Protein AF-A0A455C0K4-F1 (afdb_monomer)

Nearest PDB structures (foldseek):
  3cb2-assembly1_A  TM=9.788E-01  e=2.218E-22  unclassified
  9g3z-assembly1_e  TM=9.560E-01  e=3.228E-22  Sus scrofa
  9g3z-assembly1_l  TM=9.585E-01  e=1.623E-22  Sus scrofa
  9g3z-assembly1_m  TM=9.727E-01  e=1.447E-21  Sus scrofa
  9g3y-assembly1_f  TM=9.481E-01  e=4.697E-22  Sus scrofa

Sequence (209 aa):
MVSAPRASWRSSPPKALTARTSFSTRAVLLDLEPRVIHSILNSPYAKLYNPENIYLSEHGGGAGNNWASGFSQGEKIHEDIFDIIDREADGSDSLEGFVLCHSIAGGTGSGLGSYLLERLNDRYPKKLVQTYSVFPNQDEMSDVVVQPYNSLLTLKRLTQNADCVVSMRGQSGGFGRPPQTRETPTPCSSQDLAQRTEDQQSHTWWTKL

Structure (mmCIF, N/CA/C/O backbone):
data_AF-A0A455C0K4-F1
#
_entry.id   AF-A0A455C0K4-F1
#
loop_
_atom_site.group_PDB
_atom_site.id
_atom_site.type_symbol
_atom_site.label_atom_id
_atom_site.label_alt_id
_atom_site.label_comp_id
_atom_site.label_asym_id
_atom_site.label_entity_id
_atom_site.label_seq_id
_atom_site.pdbx_PDB_ins_code
_atom_site.Cartn_x
_atom_site.Cartn_y
_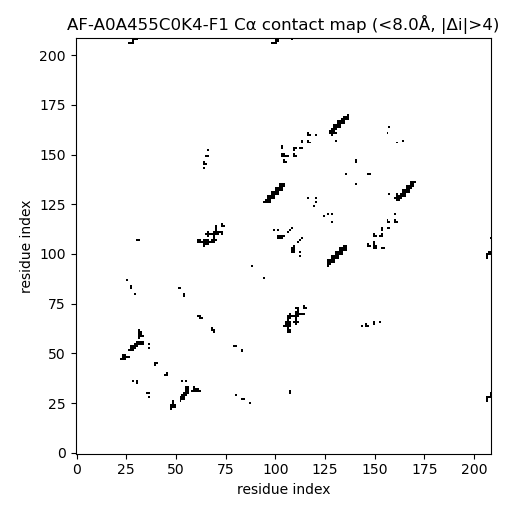atom_site.Cartn_z
_atom_site.occupancy
_atom_site.B_iso_or_equiv
_atom_site.auth_seq_id
_atom_site.auth_comp_id
_atom_site.auth_asym_id
_atom_site.auth_atom_id
_atom_site.pdbx_PDB_model_num
ATOM 1 N N . MET A 1 1 ? -47.566 -53.579 44.695 1.00 39.94 1 MET A N 1
ATOM 2 C CA . MET A 1 1 ? -47.220 -53.390 43.270 1.00 39.94 1 MET A CA 1
ATOM 3 C C . MET A 1 1 ? -48.079 -52.265 42.723 1.00 39.94 1 MET A C 1
ATOM 5 O O . MET A 1 1 ? -49.257 -52.488 42.499 1.00 39.94 1 MET A O 1
ATOM 9 N N . VAL A 1 2 ? -47.529 -51.060 42.577 1.00 35.25 2 VAL A N 1
ATOM 10 C CA . VAL A 1 2 ? -48.209 -49.945 41.898 1.00 35.25 2 VAL A CA 1
ATOM 11 C C . VAL A 1 2 ? -47.212 -49.381 40.891 1.00 35.25 2 VAL A C 1
ATOM 13 O O . VAL A 1 2 ? -46.127 -48.945 41.267 1.00 35.25 2 VAL A O 1
ATOM 16 N N . SER A 1 3 ? -47.539 -49.507 39.607 1.00 36.16 3 SER A N 1
ATOM 17 C CA . SER A 1 3 ? -46.733 -49.071 38.466 1.00 36.16 3 SER A CA 1
ATOM 18 C C . SER A 1 3 ? -46.825 -47.555 38.274 1.00 36.16 3 SER A C 1
ATOM 20 O O . SER A 1 3 ? -47.928 -47.015 38.208 1.00 36.16 3 SER A O 1
ATOM 22 N N . ALA A 1 4 ? -45.683 -46.878 38.137 1.00 41.50 4 ALA A N 1
ATOM 23 C CA . ALA A 1 4 ? -45.610 -45.451 37.821 1.00 41.50 4 ALA A CA 1
ATOM 24 C C . ALA A 1 4 ? -45.893 -45.170 36.323 1.00 41.50 4 ALA A C 1
ATOM 26 O O . ALA A 1 4 ? -45.541 -45.994 35.473 1.00 41.50 4 ALA A O 1
ATOM 27 N N . PRO A 1 5 ? -46.493 -44.014 35.970 1.00 43.69 5 PRO A N 1
ATOM 28 C CA . PRO A 1 5 ? -46.812 -43.655 34.589 1.00 43.69 5 PRO A CA 1
ATOM 29 C C . PRO A 1 5 ? -45.583 -43.114 33.836 1.00 43.69 5 PRO A C 1
ATOM 31 O O . PRO A 1 5 ? -44.805 -42.313 34.352 1.00 43.69 5 PRO A O 1
ATOM 34 N N . ARG A 1 6 ? -45.411 -43.548 32.583 1.00 38.06 6 ARG A N 1
ATOM 35 C CA . ARG A 1 6 ? -44.282 -43.192 31.710 1.00 38.06 6 ARG A CA 1
ATOM 36 C C . ARG A 1 6 ? -44.567 -41.856 31.006 1.00 38.06 6 ARG A C 1
ATOM 38 O O . ARG A 1 6 ? -45.331 -41.818 30.047 1.00 38.06 6 ARG A O 1
ATOM 45 N N . ALA A 1 7 ? -43.967 -40.763 31.477 1.00 38.78 7 ALA A N 1
ATOM 46 C CA . ALA A 1 7 ? -44.043 -39.455 30.822 1.00 38.78 7 ALA A CA 1
ATOM 47 C C . ALA A 1 7 ? -43.289 -39.478 29.477 1.00 38.78 7 ALA A C 1
ATOM 49 O O . ALA A 1 7 ? -42.084 -39.733 29.428 1.00 38.78 7 ALA A O 1
ATOM 50 N N . SER A 1 8 ? -44.002 -39.235 28.374 1.00 40.56 8 SER A N 1
ATOM 51 C CA . SER A 1 8 ? -43.427 -39.149 27.031 1.00 40.56 8 SER A CA 1
ATOM 52 C C . SER A 1 8 ? -42.809 -37.768 26.803 1.00 40.56 8 SER A C 1
ATOM 54 O O . SER A 1 8 ? -43.510 -36.801 26.500 1.00 40.56 8 SER A O 1
ATOM 56 N N . TRP A 1 9 ? -41.489 -37.676 26.920 1.00 33.59 9 TRP A N 1
ATOM 57 C CA . TRP A 1 9 ? -40.724 -36.499 26.525 1.00 33.59 9 TRP A CA 1
ATOM 58 C C . TRP A 1 9 ? -40.699 -36.398 24.993 1.00 33.59 9 TRP A C 1
ATOM 60 O O . TRP A 1 9 ? -39.868 -37.020 24.336 1.00 33.59 9 TRP A O 1
ATOM 70 N N . ARG A 1 10 ? -41.616 -35.629 24.390 1.00 37.94 10 ARG A N 1
ATOM 71 C CA . ARG A 1 10 ? -41.397 -35.123 23.026 1.00 37.94 10 ARG A CA 1
ATOM 72 C C . ARG A 1 10 ? -40.381 -33.991 23.128 1.00 37.94 10 ARG A C 1
ATOM 74 O O . ARG A 1 10 ? -40.737 -32.858 23.441 1.00 37.94 10 ARG A O 1
ATOM 81 N N . SER A 1 11 ? -39.114 -34.307 22.885 1.00 42.16 11 SER A N 1
ATOM 82 C CA . SER A 1 11 ? -38.081 -33.306 22.638 1.00 42.16 11 SER A CA 1
ATOM 83 C C . SER A 1 11 ? -38.457 -32.537 21.371 1.00 42.16 11 SER A C 1
ATOM 85 O O . SER A 1 11 ? -38.335 -33.054 20.260 1.00 42.16 11 SER A O 1
ATOM 87 N N . SER A 1 12 ? -38.956 -31.313 21.535 1.00 43.62 12 SER A N 1
ATOM 88 C CA . SER A 1 12 ? -38.990 -30.361 20.425 1.00 43.62 12 SER A CA 1
ATOM 89 C C . SER A 1 12 ? -37.541 -30.133 19.984 1.00 43.62 12 SER A C 1
ATOM 91 O O . SER A 1 12 ? -36.693 -29.938 20.860 1.00 43.62 12 SER A O 1
ATOM 93 N N . PRO A 1 13 ? -37.214 -30.200 18.682 1.00 45.97 13 PRO A N 1
ATOM 94 C CA . PRO A 1 13 ? -35.849 -29.955 18.250 1.00 45.97 13 PRO A CA 1
ATOM 95 C C . PRO A 1 13 ? -35.452 -28.529 18.661 1.00 45.97 13 PRO A C 1
ATOM 97 O O . PRO A 1 13 ? -36.282 -27.616 18.560 1.00 45.97 13 PRO A O 1
ATOM 100 N N . PRO A 1 14 ? -34.220 -28.314 19.155 1.00 44.31 14 PRO A N 1
ATOM 101 C CA . PRO A 1 14 ? -33.748 -26.973 19.456 1.00 44.31 14 PRO A CA 1
ATOM 102 C C . PRO A 1 14 ? -33.852 -26.139 18.179 1.00 44.31 14 PRO A C 1
ATOM 104 O O . PRO A 1 14 ? -33.427 -26.580 17.110 1.00 44.31 14 PRO A O 1
ATOM 107 N N . LYS A 1 15 ? -34.455 -24.947 18.276 1.00 44.16 15 LYS A N 1
ATOM 108 C CA . LYS A 1 15 ? -34.437 -23.963 17.191 1.00 44.16 15 LYS A CA 1
ATOM 109 C C . LYS A 1 15 ? -32.973 -23.756 16.820 1.00 44.16 15 LYS A C 1
ATOM 111 O O . LYS A 1 15 ? -32.223 -23.196 17.615 1.00 44.16 15 LYS A O 1
ATOM 116 N N . ALA A 1 16 ? -32.572 -24.267 15.658 1.00 42.75 16 ALA A N 1
ATOM 117 C CA . ALA A 1 16 ? -31.238 -24.075 15.127 1.00 42.75 16 ALA A CA 1
ATOM 118 C C . ALA A 1 16 ? -30.968 -22.572 15.120 1.00 42.75 16 ALA A C 1
ATOM 120 O O . ALA A 1 16 ? -31.657 -21.816 14.426 1.00 42.75 16 ALA A O 1
ATOM 121 N N . LEU A 1 17 ? -30.007 -22.147 15.938 1.00 44.09 17 LEU A N 1
ATOM 122 C CA . LEU A 1 17 ? -29.475 -20.797 15.956 1.00 44.09 17 LEU A CA 1
ATOM 123 C C . LEU A 1 17 ? -28.758 -20.590 14.618 1.00 44.09 17 LEU A C 1
ATOM 125 O O . LEU A 1 17 ? -27.544 -20.670 14.514 1.00 44.09 17 LEU A O 1
ATOM 129 N N . THR A 1 18 ? -29.531 -20.385 13.556 1.00 43.19 18 THR A N 1
ATOM 130 C CA . THR A 1 18 ? -29.017 -20.109 12.215 1.00 43.19 18 THR A CA 1
ATOM 131 C C . THR A 1 18 ? -28.796 -18.607 12.093 1.00 43.19 18 THR A C 1
ATOM 133 O O . THR A 1 18 ? -29.185 -17.981 11.112 1.00 43.19 18 THR A O 1
ATOM 136 N N . ALA A 1 19 ? -28.175 -18.005 13.109 1.00 44.88 19 ALA A N 1
ATOM 137 C CA . ALA A 1 19 ? -27.404 -16.805 12.871 1.00 44.88 19 ALA A CA 1
ATOM 138 C C . ALA A 1 19 ? -26.196 -17.296 12.075 1.00 44.88 19 ALA A C 1
ATOM 140 O O . ALA A 1 19 ? -25.222 -17.783 12.639 1.00 44.88 19 ALA A O 1
ATOM 141 N N . ARG A 1 20 ? -26.298 -17.274 10.741 1.00 45.94 20 ARG A N 1
ATOM 142 C CA . ARG A 1 20 ? -25.108 -17.323 9.896 1.00 45.94 20 ARG A CA 1
ATOM 143 C C . ARG A 1 20 ? -24.318 -16.074 10.261 1.00 45.94 20 ARG A C 1
ATOM 145 O O . ARG A 1 20 ? -24.574 -15.009 9.712 1.00 45.94 20 ARG A O 1
ATOM 152 N N . THR A 1 21 ? -23.438 -16.182 11.250 1.00 50.09 21 THR A N 1
ATOM 153 C CA . THR A 1 21 ? -22.441 -15.163 11.550 1.00 50.09 21 THR A CA 1
ATOM 154 C C . THR A 1 21 ? -21.517 -15.146 10.344 1.00 50.09 21 THR A C 1
ATOM 156 O O . THR A 1 21 ? -20.594 -15.950 10.234 1.00 50.09 21 THR A O 1
ATOM 159 N N . SER A 1 22 ? -21.868 -14.327 9.356 1.00 61.59 22 SER A N 1
ATOM 160 C CA . SER A 1 22 ? -21.016 -14.083 8.206 1.00 61.59 22 SER A CA 1
ATOM 161 C C . SER A 1 22 ? -19.832 -13.283 8.722 1.00 61.59 22 SER A C 1
ATOM 163 O O . SER A 1 22 ? -19.965 -12.098 9.014 1.00 61.59 22 SER A O 1
ATOM 165 N N . PHE A 1 23 ? -18.704 -13.955 8.922 1.00 67.44 23 PHE A N 1
ATOM 166 C CA . PHE A 1 23 ? -17.456 -13.293 9.261 1.00 67.44 23 PHE A CA 1
ATOM 167 C C . PHE A 1 23 ? -16.867 -12.730 7.972 1.00 67.44 23 PHE A C 1
ATOM 169 O O . PHE A 1 23 ? -16.387 -13.485 7.128 1.00 67.44 23 PHE A O 1
ATOM 176 N N . SER A 1 24 ? -16.950 -11.413 7.814 1.00 69.81 24 SER A N 1
ATOM 177 C CA . SER A 1 24 ? -16.249 -10.702 6.749 1.00 69.81 24 SER A CA 1
ATOM 178 C C . SER A 1 24 ? -14.829 -10.398 7.205 1.00 69.81 24 SER A C 1
ATOM 180 O O . SER A 1 24 ? -14.604 -9.983 8.345 1.00 69.81 24 SER A O 1
ATOM 182 N N . THR A 1 25 ? -13.858 -10.603 6.324 1.00 77.44 25 THR A N 1
ATOM 183 C CA . THR A 1 25 ? -12.469 -10.241 6.611 1.00 77.44 25 THR A CA 1
ATOM 184 C C . THR A 1 25 ? -12.296 -8.727 6.518 1.00 77.44 25 THR A C 1
ATOM 186 O O . THR A 1 25 ? -12.650 -8.141 5.494 1.00 77.44 25 THR A O 1
ATOM 189 N N . ARG A 1 26 ? -11.694 -8.104 7.539 1.00 82.81 26 ARG A N 1
ATOM 190 C CA . ARG A 1 26 ? -11.252 -6.698 7.504 1.00 82.81 26 ARG A CA 1
ATOM 191 C C . ARG A 1 26 ? -9.972 -6.584 6.676 1.00 82.81 26 ARG A C 1
ATOM 193 O O . ARG A 1 26 ? -8.872 -6.479 7.207 1.00 82.81 26 ARG A O 1
ATOM 200 N N . ALA A 1 27 ? -10.130 -6.733 5.370 1.00 86.88 27 ALA A N 1
ATOM 201 C CA . ALA A 1 27 ? -9.055 -6.744 4.394 1.00 86.88 27 ALA A CA 1
ATOM 202 C C . ALA A 1 27 ? -9.406 -5.768 3.275 1.00 86.88 27 ALA A C 1
ATOM 204 O O . ALA A 1 27 ? -10.495 -5.858 2.706 1.00 86.88 27 ALA A O 1
ATOM 205 N N . VAL A 1 28 ? -8.475 -4.867 2.969 1.00 90.75 28 VAL A N 1
ATOM 206 C CA . VAL A 1 28 ? -8.561 -3.970 1.816 1.00 90.75 28 VAL A CA 1
ATOM 207 C C . VAL A 1 28 ? -7.646 -4.524 0.730 1.00 90.75 28 VAL A C 1
ATOM 209 O O . VAL A 1 28 ? -6.450 -4.715 0.954 1.00 90.75 28 VAL A O 1
ATOM 212 N N . LEU A 1 29 ? -8.228 -4.838 -0.423 1.00 90.88 29 LEU A N 1
ATOM 213 C CA . LEU A 1 29 ? -7.535 -5.388 -1.584 1.00 90.88 29 LEU A CA 1
ATOM 214 C C . LEU A 1 29 ? -7.322 -4.253 -2.582 1.00 90.88 29 LEU A C 1
ATOM 216 O O . LEU A 1 29 ? -8.291 -3.705 -3.104 1.00 90.88 29 LEU A O 1
ATOM 220 N N . LEU A 1 30 ? -6.063 -3.894 -2.821 1.00 90.06 30 LEU A N 1
ATOM 221 C CA . LEU A 1 30 ? -5.687 -2.779 -3.686 1.00 90.06 30 LEU A CA 1
ATOM 222 C C . LEU A 1 30 ? -4.786 -3.293 -4.802 1.00 90.06 30 LEU A C 1
ATOM 224 O O . LEU A 1 30 ? -3.646 -3.675 -4.545 1.00 90.06 30 LEU A O 1
ATOM 228 N N . ASP A 1 31 ? -5.267 -3.261 -6.039 1.00 88.44 31 ASP A N 1
ATOM 229 C CA . ASP A 1 31 ? -4.420 -3.555 -7.191 1.00 88.44 31 ASP A CA 1
ATOM 230 C C . ASP A 1 31 ? -4.727 -2.612 -8.360 1.00 88.44 31 ASP A C 1
ATOM 232 O O . ASP A 1 31 ? -5.858 -2.177 -8.587 1.00 88.44 31 ASP A O 1
ATOM 236 N N . LEU A 1 32 ? -3.678 -2.286 -9.109 1.00 84.50 32 LEU A N 1
ATOM 237 C CA . LEU A 1 32 ? -3.761 -1.538 -10.361 1.00 84.50 32 LEU A CA 1
ATOM 238 C C . LEU A 1 32 ? -4.030 -2.474 -11.547 1.00 84.50 32 LEU A C 1
ATOM 240 O O . LEU A 1 32 ? -4.346 -2.005 -12.641 1.00 84.50 32 LEU A O 1
ATOM 244 N N . GLU A 1 33 ? -3.891 -3.788 -11.342 1.00 84.69 33 GLU A N 1
ATOM 245 C CA . GLU A 1 33 ? -4.166 -4.810 -12.344 1.00 84.69 33 GLU A CA 1
ATOM 246 C C . GLU A 1 33 ? -5.405 -5.649 -11.981 1.00 84.69 33 GLU A C 1
ATOM 248 O O . GLU A 1 33 ? -5.509 -6.200 -10.886 1.00 84.69 33 GLU A O 1
ATOM 253 N N . PRO A 1 34 ? -6.344 -5.859 -12.922 1.00 83.56 34 PRO A N 1
ATOM 254 C CA . PRO A 1 34 ? -7.553 -6.643 -12.656 1.00 83.56 34 PRO A CA 1
ATOM 255 C C . PRO A 1 34 ? -7.287 -8.141 -12.509 1.00 83.56 34 PRO A C 1
ATOM 257 O O . PRO A 1 34 ? -8.138 -8.880 -12.018 1.00 83.56 34 PRO A O 1
ATOM 260 N N . ARG A 1 35 ? -6.122 -8.622 -12.955 1.00 85.44 35 ARG A N 1
ATOM 261 C CA . ARG A 1 35 ? -5.835 -10.054 -13.082 1.00 85.44 35 ARG A CA 1
ATOM 262 C C . ARG A 1 35 ? -5.900 -10.782 -11.739 1.00 85.44 35 ARG A C 1
ATOM 264 O O . ARG A 1 35 ? -6.508 -11.850 -11.663 1.00 85.44 35 ARG A O 1
ATOM 271 N N . VAL A 1 36 ? -5.278 -10.224 -10.701 1.00 85.06 36 VAL A N 1
ATOM 272 C CA . VAL A 1 36 ? -5.208 -10.856 -9.376 1.00 85.06 36 VAL A CA 1
ATOM 273 C C . VAL A 1 36 ? -6.572 -10.795 -8.694 1.00 85.06 36 VAL A C 1
ATOM 275 O O . VAL A 1 36 ? -7.091 -11.825 -8.258 1.00 85.06 36 VAL A O 1
ATOM 278 N N . ILE A 1 37 ? -7.210 -9.622 -8.709 1.00 85.88 37 ILE A N 1
ATOM 279 C CA . ILE A 1 37 ? -8.532 -9.405 -8.111 1.00 85.88 37 ILE A CA 1
ATOM 280 C C . ILE A 1 37 ? -9.591 -10.304 -8.762 1.00 85.88 37 ILE A C 1
ATOM 282 O O . ILE A 1 37 ? -10.327 -10.998 -8.059 1.00 85.88 37 ILE A O 1
ATOM 286 N N . HIS A 1 38 ? -9.636 -10.391 -10.095 1.00 87.44 38 HIS A N 1
ATOM 287 C CA . HIS A 1 38 ? -10.569 -11.285 -10.788 1.00 87.44 38 HIS A CA 1
ATOM 288 C C . HIS A 1 38 ? -10.332 -12.759 -10.438 1.00 87.44 38 HIS A C 1
ATOM 290 O O . HIS A 1 38 ? -11.285 -13.530 -10.333 1.00 87.44 38 HIS A O 1
ATOM 296 N N . SER A 1 39 ? -9.081 -13.172 -10.218 1.00 88.38 39 SER A N 1
ATOM 297 C CA . SER A 1 39 ? -8.786 -14.536 -9.771 1.00 88.38 39 SER A CA 1
ATOM 298 C C . SER A 1 39 ? -9.324 -14.813 -8.364 1.00 88.38 39 SER A C 1
ATOM 300 O O . SER A 1 39 ? -9.790 -15.923 -8.105 1.00 88.38 39 SER A O 1
ATOM 302 N N . ILE A 1 40 ? -9.273 -13.831 -7.460 1.00 86.12 40 ILE A N 1
ATOM 303 C CA . ILE A 1 40 ? -9.810 -13.949 -6.096 1.00 86.12 40 ILE A CA 1
ATOM 304 C C . ILE A 1 40 ? -11.341 -13.998 -6.133 1.00 86.12 40 ILE A C 1
ATOM 306 O O . ILE A 1 40 ? -11.941 -14.865 -5.496 1.00 86.12 40 ILE A O 1
ATOM 310 N N . LEU A 1 41 ? -11.969 -13.132 -6.931 1.00 86.06 41 LEU A N 1
ATOM 311 C CA . LEU A 1 41 ? -13.426 -13.059 -7.086 1.00 86.06 41 LEU A CA 1
ATOM 312 C C . LEU A 1 41 ? -14.036 -14.309 -7.737 1.00 86.06 41 LEU A C 1
ATOM 314 O O . LEU A 1 41 ? -15.170 -14.670 -7.434 1.00 86.06 41 LEU A O 1
ATOM 318 N N . ASN A 1 42 ? -13.281 -15.005 -8.588 1.00 88.06 42 ASN A N 1
ATOM 319 C CA . ASN A 1 42 ? -13.698 -16.285 -9.169 1.00 88.06 42 ASN A CA 1
ATOM 320 C C . ASN A 1 42 ? -13.401 -17.493 -8.261 1.00 88.06 42 ASN A C 1
ATOM 322 O O . ASN A 1 42 ? -13.767 -18.622 -8.591 1.00 88.06 42 ASN A O 1
ATOM 326 N N . SER A 1 43 ? -12.721 -17.287 -7.130 1.00 86.94 43 SER A N 1
ATOM 327 C CA . SER A 1 43 ? -12.365 -18.366 -6.210 1.00 86.94 43 SER A CA 1
ATOM 328 C C . SER A 1 43 ? -13.527 -18.736 -5.270 1.00 86.94 43 SER A C 1
ATOM 330 O O . SER A 1 43 ? -14.421 -17.921 -5.024 1.00 86.94 43 SER A O 1
ATOM 332 N N . PRO A 1 44 ? -13.503 -19.930 -4.645 1.00 86.31 44 PRO A N 1
ATOM 333 C CA . PRO A 1 44 ? -14.494 -20.319 -3.634 1.00 86.31 44 PRO A CA 1
ATOM 334 C C . PRO A 1 44 ? -14.555 -19.368 -2.426 1.00 86.31 44 PRO A C 1
ATOM 336 O O . PRO A 1 44 ? -15.555 -19.343 -1.708 1.00 86.31 44 PRO A O 1
ATOM 339 N N . TYR A 1 45 ? -13.492 -18.588 -2.210 1.00 83.06 45 TYR A N 1
ATOM 340 C CA . TYR A 1 45 ? -13.323 -17.670 -1.087 1.00 83.06 45 TYR A CA 1
ATOM 341 C C . TYR A 1 45 ? -13.826 -16.252 -1.372 1.00 83.06 45 TYR A C 1
ATOM 343 O O . TYR A 1 45 ? -13.792 -15.414 -0.477 1.00 83.06 45 TYR A O 1
ATOM 351 N N . ALA A 1 46 ? -14.342 -15.972 -2.572 1.00 82.12 46 ALA A N 1
ATOM 352 C CA . ALA A 1 46 ? -14.814 -14.638 -2.951 1.00 82.12 46 ALA A CA 1
ATOM 353 C C . ALA A 1 46 ? -15.860 -14.060 -1.983 1.00 82.12 46 ALA A C 1
ATOM 355 O O . ALA A 1 46 ? -15.881 -12.863 -1.731 1.00 82.12 46 ALA A O 1
ATOM 356 N N . LYS A 1 47 ? -16.693 -14.922 -1.388 1.00 82.38 47 LYS A N 1
ATOM 357 C CA . LYS A 1 47 ? -17.737 -14.527 -0.429 1.00 82.38 47 LYS A CA 1
ATOM 358 C C . LYS A 1 47 ? -17.202 -14.075 0.937 1.00 82.38 47 LYS A C 1
ATOM 360 O O . LYS A 1 47 ? -17.995 -13.598 1.740 1.00 82.38 47 LYS A O 1
ATOM 365 N N . LEU A 1 48 ? -15.913 -14.274 1.226 1.00 83.94 48 LEU A N 1
ATOM 366 C CA . LEU A 1 48 ? -15.288 -13.841 2.483 1.00 83.94 48 LEU A CA 1
ATOM 367 C C . LEU A 1 48 ? -14.904 -12.356 2.466 1.00 83.94 48 LEU A C 1
ATOM 369 O O . LEU A 1 48 ? -14.856 -11.724 3.523 1.00 83.94 48 LEU A O 1
ATOM 373 N N . TYR A 1 49 ? -14.642 -11.812 1.277 1.00 83.62 49 TYR A N 1
ATOM 374 C CA . TYR A 1 49 ? -14.228 -10.427 1.089 1.00 83.62 49 TYR A CA 1
ATOM 375 C C . TYR A 1 49 ? -15.444 -9.538 0.830 1.00 83.62 49 TYR A C 1
ATOM 377 O O . TYR A 1 49 ? -16.344 -9.902 0.071 1.00 83.62 49 TYR A O 1
ATOM 385 N N . ASN A 1 50 ? -15.464 -8.355 1.447 1.00 84.12 50 ASN A N 1
ATOM 386 C CA . ASN A 1 50 ? -16.461 -7.342 1.125 1.00 84.12 50 ASN A CA 1
ATOM 387 C C . ASN A 1 50 ? -16.107 -6.725 -0.243 1.00 84.12 50 ASN A C 1
ATOM 389 O O . ASN A 1 50 ? -15.000 -6.197 -0.367 1.00 84.12 50 ASN A O 1
ATOM 393 N N . PRO A 1 51 ? -16.995 -6.758 -1.258 1.00 84.56 51 PRO A N 1
ATOM 394 C CA . PRO A 1 51 ? -16.726 -6.128 -2.551 1.00 84.56 51 PRO A CA 1
ATOM 395 C C . PRO A 1 51 ? -16.432 -4.628 -2.441 1.00 84.56 51 PRO A C 1
ATOM 397 O O . PRO A 1 51 ? -15.690 -4.105 -3.262 1.00 84.56 51 PRO A O 1
ATOM 400 N N . GLU A 1 52 ? -16.947 -3.942 -1.417 1.00 85.75 52 GLU A N 1
ATOM 401 C CA . GLU A 1 52 ? 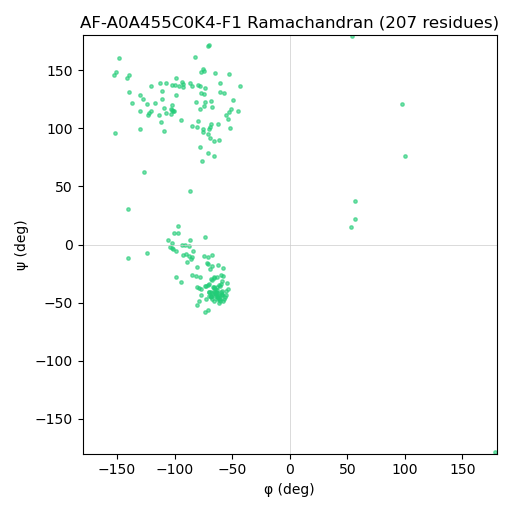-16.666 -2.518 -1.204 1.00 85.75 52 GLU A CA 1
ATOM 402 C C . GLU A 1 52 ? -15.230 -2.244 -0.727 1.00 85.75 52 GLU A C 1
ATOM 404 O O . GLU A 1 52 ? -14.785 -1.100 -0.787 1.00 85.75 52 GLU A O 1
ATOM 409 N N . ASN A 1 53 ? -14.508 -3.266 -0.253 1.00 86.56 53 ASN A N 1
ATOM 410 C CA . ASN A 1 53 ? -13.118 -3.153 0.207 1.00 86.56 53 ASN A CA 1
ATOM 411 C C . ASN A 1 53 ? -12.109 -3.555 -0.875 1.00 86.56 53 ASN A C 1
ATOM 413 O O . ASN A 1 53 ? -10.922 -3.735 -0.597 1.00 86.56 53 ASN A O 1
ATOM 417 N N . ILE A 1 54 ? -12.587 -3.736 -2.104 1.00 88.06 54 ILE A N 1
ATOM 418 C CA . ILE A 1 54 ? -11.772 -4.070 -3.261 1.00 88.06 54 ILE A CA 1
ATOM 419 C C . ILE A 1 54 ? -11.702 -2.828 -4.134 1.00 88.06 54 ILE A C 1
ATOM 421 O O . ILE A 1 54 ? -12.701 -2.420 -4.721 1.00 88.06 54 ILE A O 1
ATOM 425 N N . TYR A 1 55 ? -10.511 -2.249 -4.237 1.00 88.44 55 TYR A N 1
ATOM 426 C CA . TYR A 1 55 ? -10.247 -1.184 -5.188 1.00 88.44 55 TYR A CA 1
ATOM 427 C C . TYR A 1 55 ? -9.555 -1.754 -6.418 1.00 88.44 55 TYR A C 1
ATOM 429 O O . TYR A 1 55 ? -8.524 -2.425 -6.319 1.00 88.44 55 TYR A O 1
ATOM 437 N N . LEU A 1 56 ? -10.114 -1.437 -7.580 1.00 85.38 56 LEU A N 1
ATOM 438 C CA . LEU A 1 56 ? -9.531 -1.743 -8.872 1.00 85.38 56 LEU A CA 1
ATOM 439 C C . LEU A 1 56 ? -9.473 -0.458 -9.693 1.00 85.38 56 LEU A C 1
ATOM 441 O O . LEU A 1 56 ? -10.497 0.182 -9.913 1.00 85.38 56 LEU A O 1
ATOM 445 N N . SER A 1 57 ? -8.285 -0.102 -10.180 1.00 78.62 57 SER A N 1
ATOM 446 C CA . SER A 1 57 ? -8.145 1.075 -11.038 1.00 78.62 57 SER A CA 1
ATOM 447 C C . SER A 1 57 ? -8.818 0.855 -12.399 1.00 78.62 57 SER A C 1
ATOM 449 O O . SER A 1 57 ? -8.453 -0.064 -13.137 1.00 78.62 57 SER A O 1
ATOM 451 N N . GLU A 1 58 ? -9.753 1.737 -12.774 1.00 68.12 58 GLU A N 1
ATOM 452 C CA . GLU A 1 58 ? -10.439 1.707 -14.080 1.00 68.12 58 GLU A CA 1
ATOM 453 C C . GLU A 1 58 ? -9.473 1.846 -15.264 1.00 68.12 58 GLU A C 1
ATOM 455 O O . GLU A 1 58 ? -9.737 1.361 -16.365 1.00 68.12 58 GLU A O 1
ATOM 460 N N . HIS A 1 59 ? -8.325 2.492 -15.043 1.00 64.81 59 HIS A N 1
ATOM 461 C CA . HIS A 1 59 ? -7.340 2.740 -16.088 1.00 64.81 59 HIS A CA 1
ATOM 462 C C . HIS A 1 59 ? -6.533 1.497 -16.481 1.00 64.81 59 HIS A C 1
ATOM 464 O O . HIS A 1 59 ? -5.829 1.555 -17.488 1.00 64.81 59 HIS A O 1
ATOM 470 N N . GLY A 1 60 ? -6.631 0.386 -15.732 1.00 59.91 60 GLY A N 1
ATOM 471 C CA . GLY A 1 60 ? -6.097 -0.934 -16.102 1.00 59.91 60 GLY A CA 1
ATOM 472 C C . GLY A 1 60 ? -4.611 -0.976 -16.483 1.00 59.91 60 GLY A C 1
ATOM 473 O O . GLY A 1 60 ? -4.166 -1.936 -17.109 1.00 59.91 60 GLY A O 1
ATOM 474 N N . GLY A 1 61 ? -3.852 0.077 -16.164 1.00 65.12 61 GLY A N 1
ATOM 475 C CA . GLY A 1 61 ? -2.525 0.324 -16.724 1.00 65.12 61 GLY A CA 1
ATOM 476 C C . GLY A 1 61 ? -1.394 -0.401 -16.005 1.00 65.12 61 GLY A C 1
ATOM 477 O O . GLY A 1 61 ? -0.274 -0.416 -16.515 1.00 65.12 61 GLY A O 1
ATOM 478 N N . GLY A 1 62 ? -1.666 -0.992 -14.838 1.00 76.06 62 GLY A N 1
ATOM 479 C CA . GLY A 1 62 ? -0.639 -1.541 -13.960 1.00 76.06 62 GLY A CA 1
ATOM 480 C C . GLY A 1 62 ? 0.454 -0.519 -13.612 1.00 76.06 62 GLY A C 1
ATOM 481 O O . GLY A 1 62 ? 0.468 0.634 -14.047 1.00 76.06 62 GLY A O 1
ATOM 482 N N . ALA A 1 63 ? 1.424 -0.937 -12.807 1.00 78.62 63 ALA A N 1
ATOM 483 C CA . ALA A 1 63 ? 2.625 -0.134 -12.568 1.00 78.62 63 ALA A CA 1
ATOM 484 C C . ALA A 1 63 ? 3.774 -0.493 -13.529 1.00 78.62 63 ALA A C 1
ATOM 486 O O . ALA A 1 63 ? 4.798 0.191 -13.533 1.00 78.62 63 ALA A O 1
ATOM 487 N N . GLY A 1 64 ? 3.641 -1.566 -14.322 1.00 82.12 64 GLY A N 1
ATOM 488 C CA . GLY A 1 64 ? 4.644 -1.984 -15.309 1.00 82.12 64 GLY A CA 1
ATOM 489 C C . GLY A 1 64 ? 6.034 -2.224 -14.709 1.00 82.12 64 GLY A C 1
ATOM 490 O O . GLY A 1 64 ? 7.036 -1.844 -15.306 1.00 82.12 64 GLY A O 1
ATOM 491 N N . ASN A 1 65 ? 6.099 -2.784 -13.494 1.00 84.06 65 ASN A N 1
ATOM 492 C CA . ASN A 1 65 ? 7.332 -2.957 -12.711 1.00 84.06 65 ASN A CA 1
ATOM 493 C C . ASN A 1 65 ? 8.121 -1.664 -12.434 1.00 84.06 65 ASN A C 1
ATOM 495 O O . ASN A 1 65 ? 9.309 -1.725 -12.129 1.00 84.06 65 ASN A O 1
ATOM 499 N N . ASN A 1 66 ? 7.478 -0.498 -12.490 1.00 88.69 66 ASN A N 1
ATOM 500 C CA . ASN A 1 66 ? 8.101 0.783 -12.181 1.00 88.69 66 ASN A CA 1
ATOM 501 C C . ASN A 1 66 ? 7.567 1.346 -10.855 1.00 88.69 66 ASN A C 1
ATOM 503 O O . ASN A 1 66 ? 6.383 1.675 -10.749 1.00 88.69 66 ASN A O 1
ATOM 507 N N . TRP A 1 67 ? 8.455 1.507 -9.868 1.00 91.31 67 TRP A N 1
ATOM 508 C CA . TRP A 1 67 ? 8.127 2.107 -8.570 1.00 91.31 67 TRP A CA 1
ATOM 509 C C . TRP A 1 67 ? 7.510 3.505 -8.706 1.00 91.31 67 TRP A C 1
ATOM 511 O O . TRP A 1 67 ? 6.497 3.796 -8.075 1.00 91.31 67 TRP A O 1
ATOM 521 N N . ALA A 1 68 ? 8.064 4.358 -9.576 1.00 91.12 68 ALA A N 1
ATOM 522 C CA . ALA A 1 68 ? 7.580 5.728 -9.747 1.00 91.12 68 ALA A CA 1
ATOM 523 C C . ALA A 1 68 ? 6.158 5.761 -10.324 1.00 91.12 68 ALA A C 1
ATOM 525 O O . ALA A 1 68 ? 5.344 6.578 -9.906 1.00 91.12 68 ALA A O 1
ATOM 526 N N . SER A 1 69 ? 5.839 4.832 -11.234 1.00 90.81 69 SER A N 1
ATOM 527 C CA . SER A 1 69 ? 4.485 4.696 -11.779 1.00 90.81 69 SER A CA 1
ATOM 528 C C . SER A 1 69 ? 3.485 4.327 -10.683 1.00 90.81 69 SER A C 1
ATOM 530 O O . SER A 1 69 ? 2.445 4.971 -10.569 1.00 90.81 69 SER A O 1
ATOM 532 N N . GLY A 1 70 ? 3.818 3.345 -9.836 1.00 90.50 70 GLY A N 1
ATOM 533 C CA . GLY A 1 70 ? 2.972 2.961 -8.702 1.00 90.50 70 GLY A CA 1
ATOM 534 C C . GLY A 1 70 ? 2.785 4.097 -7.692 1.00 90.50 70 GLY A C 1
ATOM 535 O O . GLY A 1 70 ? 1.669 4.334 -7.237 1.00 90.50 70 GLY A O 1
ATOM 536 N N . PHE A 1 71 ? 3.852 4.843 -7.390 1.00 92.12 71 PHE A N 1
ATOM 537 C CA . PHE A 1 71 ? 3.807 5.972 -6.458 1.00 92.12 71 PHE A CA 1
ATOM 538 C C . PHE A 1 71 ? 2.938 7.126 -6.986 1.00 92.12 71 PHE A C 1
ATOM 540 O O . PHE A 1 71 ? 2.052 7.606 -6.285 1.00 92.12 71 PHE A O 1
ATOM 547 N N . SER A 1 72 ? 3.132 7.536 -8.245 1.00 91.44 72 SER A N 1
ATOM 548 C CA . SER A 1 72 ? 2.327 8.596 -8.870 1.00 91.44 72 SER A CA 1
ATOM 549 C C . SER A 1 72 ? 0.871 8.191 -9.092 1.00 91.44 72 SER A C 1
ATOM 551 O O . SER A 1 72 ? -0.010 9.045 -9.075 1.00 91.44 72 SER A O 1
ATOM 553 N N . GLN A 1 73 ? 0.595 6.905 -9.322 1.00 89.75 73 GLN A N 1
ATOM 554 C CA . GLN A 1 73 ? -0.780 6.411 -9.375 1.00 89.75 73 GLN A CA 1
ATOM 555 C C . GLN A 1 73 ? -1.437 6.466 -7.998 1.00 89.75 73 GLN A C 1
ATOM 557 O O . GLN A 1 73 ? -2.570 6.926 -7.923 1.00 89.75 73 GLN A O 1
ATOM 562 N N . GLY A 1 74 ? -0.711 6.111 -6.930 1.00 89.50 74 GLY A N 1
ATOM 563 C CA . GLY A 1 74 ? -1.175 6.228 -5.544 1.00 89.50 74 GLY A CA 1
ATOM 564 C C . GLY A 1 74 ? -1.668 7.623 -5.171 1.00 89.50 74 GLY A C 1
ATOM 565 O O . GLY A 1 74 ? -2.688 7.751 -4.505 1.00 89.50 74 GLY A O 1
ATOM 566 N N . GLU A 1 75 ? -1.006 8.667 -5.669 1.00 90.31 75 GLU A N 1
ATOM 567 C CA . GLU A 1 75 ? -1.440 10.051 -5.457 1.00 90.31 75 GLU A CA 1
ATOM 568 C C . GLU A 1 75 ? -2.776 10.378 -6.141 1.00 90.31 75 GLU A C 1
ATOM 570 O O . GLU A 1 75 ? -3.589 11.106 -5.580 1.00 90.31 75 GLU A O 1
ATOM 575 N N . LYS A 1 76 ? -3.034 9.817 -7.328 1.00 89.75 76 LYS A N 1
ATOM 576 C CA . LYS A 1 76 ? -4.286 10.047 -8.069 1.00 89.75 76 LYS A CA 1
ATOM 577 C C . LYS A 1 76 ? -5.478 9.332 -7.446 1.00 89.75 76 LYS A C 1
ATOM 579 O O . LYS A 1 76 ? -6.581 9.855 -7.492 1.00 89.75 76 LYS A O 1
ATOM 584 N N . ILE A 1 77 ? -5.242 8.145 -6.894 1.00 89.44 77 ILE A N 1
ATOM 585 C CA . ILE A 1 77 ? -6.265 7.277 -6.288 1.00 89.44 77 ILE A CA 1
ATOM 586 C C . ILE A 1 77 ? -6.328 7.438 -4.761 1.00 89.44 77 ILE A C 1
ATOM 588 O O . ILE A 1 77 ? -6.862 6.588 -4.055 1.00 89.44 77 ILE A O 1
ATOM 592 N N . HIS A 1 78 ? -5.731 8.513 -4.240 1.00 90.88 78 HIS A N 1
ATOM 593 C CA . HIS A 1 78 ? -5.607 8.762 -2.809 1.00 90.88 78 HIS A CA 1
ATOM 594 C C . HIS A 1 78 ? -6.970 8.810 -2.113 1.00 90.88 78 HIS A C 1
ATOM 596 O O . HIS A 1 78 ? -7.146 8.141 -1.100 1.00 90.88 78 HIS A O 1
ATOM 602 N N . GLU A 1 79 ? -7.919 9.573 -2.658 1.00 91.31 79 GLU A N 1
ATOM 603 C CA . GLU A 1 79 ? -9.249 9.743 -2.061 1.00 91.31 79 GLU A CA 1
ATOM 604 C C . GLU A 1 79 ? -9.980 8.397 -1.972 1.00 91.31 79 GLU A C 1
ATOM 606 O O . GLU A 1 79 ? -10.349 7.980 -0.878 1.00 91.31 79 GLU A O 1
ATOM 611 N N . ASP A 1 80 ? -10.037 7.647 -3.076 1.00 90.69 80 ASP A N 1
ATOM 612 C CA . ASP A 1 80 ? -10.711 6.347 -3.117 1.00 90.69 80 ASP A CA 1
ATOM 613 C C . ASP A 1 80 ? -10.133 5.333 -2.113 1.00 90.69 80 ASP A C 1
ATOM 615 O O . ASP A 1 80 ? -10.875 4.613 -1.443 1.00 90.69 80 ASP A O 1
ATOM 619 N N . ILE A 1 81 ? -8.799 5.247 -2.001 1.00 91.31 81 ILE A N 1
ATOM 620 C CA . ILE A 1 81 ? -8.165 4.298 -1.076 1.00 91.31 81 ILE A CA 1
ATOM 621 C C . ILE A 1 81 ? -8.420 4.708 0.376 1.00 91.31 81 ILE A C 1
ATOM 623 O O . ILE A 1 81 ? -8.718 3.850 1.214 1.00 91.31 81 ILE A O 1
ATOM 627 N N . PHE A 1 82 ? -8.277 5.997 0.693 1.00 92.31 82 PHE A N 1
ATOM 628 C CA . PHE A 1 82 ? -8.449 6.465 2.063 1.00 92.31 82 PHE A CA 1
ATOM 629 C C . PHE A 1 82 ? -9.899 6.395 2.522 1.00 92.31 82 PHE A C 1
ATOM 631 O O . PHE A 1 82 ? -10.109 6.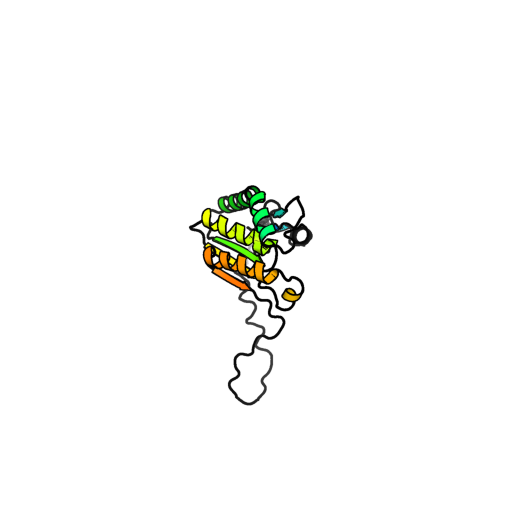005 3.663 1.00 92.31 82 PHE A O 1
ATOM 638 N N . ASP A 1 83 ? -10.875 6.622 1.645 1.00 92.94 83 ASP A N 1
ATOM 639 C CA . ASP A 1 83 ? -12.292 6.458 1.979 1.00 92.94 83 ASP A CA 1
ATOM 640 C C . ASP A 1 83 ? -12.612 5.021 2.428 1.00 92.94 83 ASP A C 1
ATOM 642 O O . ASP A 1 83 ? -13.340 4.804 3.401 1.00 92.94 83 ASP A O 1
ATOM 646 N N . ILE A 1 84 ? -12.021 4.015 1.769 1.00 92.06 84 ILE A N 1
ATOM 647 C CA . ILE A 1 84 ? -12.186 2.604 2.153 1.00 92.06 84 ILE A CA 1
ATOM 648 C C . ILE A 1 84 ? -11.509 2.323 3.501 1.00 92.06 84 ILE A C 1
ATOM 650 O O . ILE A 1 84 ? -12.094 1.662 4.362 1.00 92.06 84 ILE A O 1
ATOM 654 N N . ILE A 1 85 ? -10.279 2.814 3.693 1.00 91.75 85 ILE A N 1
ATOM 655 C CA . ILE A 1 85 ? -9.515 2.613 4.934 1.00 91.75 85 ILE A CA 1
ATOM 656 C C . ILE A 1 85 ? -10.206 3.296 6.117 1.00 91.75 85 ILE A C 1
ATOM 658 O O . ILE A 1 85 ? -10.330 2.683 7.176 1.00 91.75 85 ILE A O 1
ATOM 662 N N . ASP A 1 86 ? -10.673 4.531 5.940 1.00 92.00 86 ASP A N 1
ATOM 663 C CA . ASP A 1 86 ? -11.367 5.305 6.966 1.00 92.00 86 ASP A CA 1
ATOM 664 C C . ASP A 1 86 ? -12.674 4.619 7.364 1.00 92.00 86 ASP A C 1
ATOM 666 O O . ASP A 1 86 ? -12.928 4.431 8.550 1.00 92.00 86 ASP A O 1
ATOM 670 N N . ARG A 1 87 ? -13.463 4.141 6.391 1.00 91.00 87 ARG A N 1
ATOM 671 C CA . ARG A 1 87 ? -14.694 3.384 6.665 1.00 91.00 87 ARG A CA 1
ATOM 672 C C . ARG A 1 87 ? -14.426 2.125 7.492 1.00 91.00 87 ARG A C 1
ATOM 674 O O . ARG A 1 87 ? -15.182 1.819 8.415 1.00 91.00 87 ARG A O 1
ATOM 681 N N . GLU A 1 88 ? -13.365 1.385 7.176 1.00 89.75 88 GLU A N 1
ATOM 682 C CA . GLU A 1 88 ? -12.981 0.188 7.934 1.00 89.75 88 GLU A CA 1
ATOM 683 C C . GLU A 1 88 ? -12.428 0.521 9.326 1.00 89.75 88 GLU A C 1
ATOM 685 O O . GLU A 1 88 ? -12.673 -0.226 10.280 1.00 89.75 88 GLU A O 1
ATOM 690 N N . ALA A 1 89 ? -11.716 1.643 9.457 1.00 88.94 89 ALA A N 1
ATOM 691 C CA . ALA A 1 89 ? -11.215 2.141 10.731 1.00 88.94 89 ALA A CA 1
ATOM 692 C C . ALA A 1 89 ? -12.359 2.606 11.647 1.00 88.94 89 ALA A C 1
ATOM 694 O O . ALA A 1 89 ? -12.376 2.231 12.818 1.00 88.94 89 ALA A O 1
ATOM 695 N N . ASP A 1 90 ? -13.336 3.342 11.11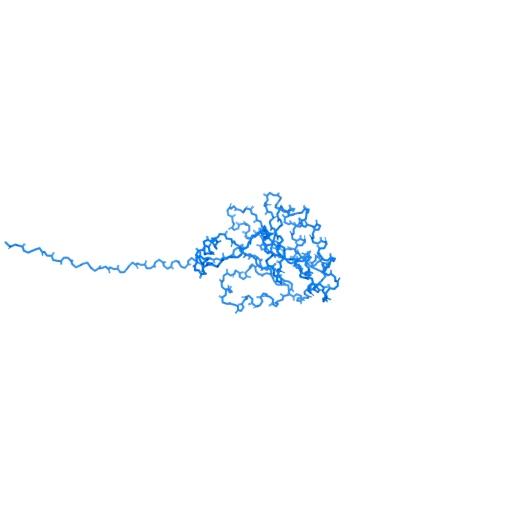1 1.00 89.38 90 ASP A N 1
ATOM 696 C CA . ASP A 1 90 ? -14.525 3.817 11.830 1.00 89.38 90 ASP A CA 1
ATOM 697 C C . ASP A 1 90 ? -15.468 2.665 12.208 1.00 89.38 90 ASP A C 1
ATOM 699 O O . ASP A 1 90 ? -16.140 2.705 13.238 1.00 89.38 90 ASP A O 1
ATOM 703 N N . GLY A 1 91 ? -15.481 1.591 11.413 1.00 86.06 91 GLY A N 1
ATOM 704 C CA . GLY A 1 91 ? -16.179 0.346 11.731 1.00 86.06 91 GLY A CA 1
ATOM 705 C C . GLY A 1 91 ? -15.503 -0.506 12.816 1.00 86.06 91 GLY A C 1
ATOM 706 O O . GLY A 1 91 ? -15.901 -1.662 13.011 1.00 86.06 91 GLY A O 1
ATOM 707 N N . SER A 1 92 ? -14.448 -0.009 13.472 1.00 84.38 92 SER A N 1
ATOM 708 C CA . SER A 1 92 ? -13.701 -0.706 14.522 1.00 84.38 92 SER A CA 1
ATOM 709 C C . SER A 1 92 ? -13.664 0.109 15.816 1.00 84.38 92 SER A C 1
ATOM 711 O O . SER A 1 92 ? -13.115 1.206 15.857 1.00 84.38 92 SER A O 1
ATOM 713 N N . ASP A 1 93 ? -14.173 -0.462 16.912 1.00 83.56 93 ASP A N 1
ATOM 714 C CA . ASP A 1 93 ? -14.191 0.198 18.228 1.00 83.56 93 ASP A CA 1
ATOM 715 C C . ASP A 1 93 ? -12.775 0.482 18.772 1.00 83.56 93 ASP A C 1
ATOM 717 O O . ASP A 1 93 ? -12.562 1.420 19.543 1.00 83.56 93 ASP A O 1
ATOM 721 N N . SER A 1 94 ? -11.786 -0.336 18.384 1.00 86.62 94 SER A N 1
ATOM 722 C CA . SER A 1 94 ? -10.380 -0.138 18.743 1.00 86.62 94 SER A CA 1
ATOM 723 C C . SER A 1 94 ? -9.442 -0.730 17.693 1.00 86.62 94 SER A C 1
ATOM 725 O O . SER A 1 94 ? -9.129 -1.919 17.693 1.00 86.62 94 SER A O 1
ATOM 727 N N . LEU A 1 95 ? -8.982 0.114 16.771 1.00 88.00 95 LEU A N 1
ATOM 728 C CA . LEU A 1 95 ? -7.974 -0.275 15.788 1.00 88.00 95 LEU A CA 1
ATOM 729 C C . LEU A 1 95 ? -6.587 -0.374 16.447 1.00 88.00 95 LEU A C 1
ATOM 731 O O . LEU A 1 95 ? -6.075 0.634 16.937 1.00 88.00 95 LEU A O 1
ATOM 735 N N . GLU A 1 96 ? -5.964 -1.550 16.436 1.00 89.69 96 GLU A N 1
ATOM 736 C CA . GLU A 1 96 ? -4.602 -1.746 16.965 1.00 89.69 96 GLU A CA 1
ATOM 737 C C . GLU A 1 96 ? -3.529 -1.223 15.998 1.00 89.69 96 GLU A C 1
ATOM 739 O O . GLU A 1 96 ? -2.595 -0.524 16.399 1.00 89.69 96 GLU A O 1
ATOM 744 N N . GLY A 1 97 ? -3.689 -1.513 14.709 1.00 91.50 97 GLY A N 1
ATOM 745 C CA . GLY A 1 97 ? -2.701 -1.183 13.695 1.00 91.50 97 GLY A CA 1
ATOM 746 C C . GLY A 1 97 ? -3.093 -1.647 12.301 1.00 91.50 97 GLY A C 1
ATOM 747 O O . GLY A 1 97 ? -4.162 -2.223 12.094 1.00 91.50 97 GLY A O 1
ATOM 748 N N . PHE A 1 98 ? -2.196 -1.395 11.357 1.00 93.38 98 PHE A N 1
ATOM 749 C CA . PHE A 1 98 ? -2.314 -1.810 9.969 1.00 93.38 98 PHE A CA 1
ATOM 750 C C . PHE A 1 98 ? -1.259 -2.859 9.645 1.00 93.38 98 PHE A C 1
ATOM 752 O O . PHE A 1 98 ? -0.097 -2.743 10.039 1.00 93.38 98 PHE A O 1
ATOM 759 N N . VAL A 1 99 ? -1.674 -3.864 8.879 1.00 92.75 99 VAL A N 1
ATOM 760 C CA . VAL A 1 99 ? -0.781 -4.876 8.325 1.00 92.75 99 VAL A CA 1
ATOM 761 C C . VAL A 1 99 ? -0.762 -4.726 6.808 1.00 92.75 99 VAL A C 1
ATOM 763 O O . VAL A 1 99 ? -1.761 -5.002 6.145 1.00 92.75 99 VAL A O 1
ATOM 766 N N . LEU A 1 100 ? 0.370 -4.289 6.257 1.00 92.75 100 LEU A N 1
ATOM 767 C CA . LEU A 1 100 ? 0.565 -4.135 4.817 1.00 92.75 100 LEU A CA 1
ATOM 768 C C . LEU A 1 100 ? 1.349 -5.325 4.260 1.00 92.75 100 LEU A C 1
ATOM 770 O O . LEU A 1 100 ? 2.528 -5.501 4.559 1.00 92.75 100 LEU A O 1
ATOM 774 N N . CYS A 1 101 ? 0.721 -6.121 3.404 1.00 91.75 101 CYS A N 1
ATOM 775 C CA . CYS A 1 101 ? 1.376 -7.244 2.737 1.00 91.75 101 CYS A CA 1
ATOM 776 C C . CYS A 1 101 ? 1.699 -6.854 1.306 1.00 91.75 101 CYS A C 1
ATOM 778 O O . CYS A 1 101 ? 0.780 -6.669 0.533 1.00 91.75 101 CYS A O 1
ATOM 780 N N . HIS A 1 102 ? 2.968 -6.721 0.934 1.00 91.62 102 HIS A N 1
ATOM 781 C CA . HIS A 1 102 ? 3.346 -6.183 -0.374 1.00 91.62 102 HIS A CA 1
ATOM 782 C C . HIS A 1 102 ? 4.650 -6.796 -0.899 1.00 91.62 102 HIS A C 1
ATOM 784 O O . HIS A 1 102 ? 5.454 -7.348 -0.148 1.00 91.62 102 HIS A O 1
ATOM 790 N N . SER A 1 103 ? 4.877 -6.694 -2.209 1.00 89.25 103 SER A N 1
ATOM 791 C CA . SER A 1 103 ? 6.159 -7.054 -2.827 1.00 89.25 103 SER A CA 1
ATOM 792 C C . SER A 1 103 ? 7.066 -5.832 -2.919 1.00 89.25 103 SER A C 1
ATOM 794 O O . SER A 1 103 ? 6.624 -4.768 -3.351 1.00 89.25 103 SER A O 1
ATOM 796 N N . ILE A 1 104 ? 8.346 -5.989 -2.576 1.00 88.44 104 ILE A N 1
ATOM 797 C CA . ILE A 1 104 ? 9.333 -4.901 -2.698 1.00 88.44 104 ILE A CA 1
ATOM 798 C C . ILE A 1 104 ? 9.859 -4.734 -4.129 1.00 88.44 104 ILE A C 1
ATOM 800 O O . ILE A 1 104 ? 10.412 -3.691 -4.462 1.00 88.44 104 ILE A O 1
ATOM 804 N N . ALA A 1 105 ? 9.706 -5.757 -4.973 1.00 85.81 105 ALA A N 1
ATOM 805 C CA . ALA A 1 105 ? 10.299 -5.793 -6.310 1.00 85.81 105 ALA A CA 1
ATOM 806 C C . ALA A 1 105 ? 9.322 -5.398 -7.429 1.00 85.81 105 ALA A C 1
ATOM 808 O O . ALA A 1 105 ? 9.753 -4.882 -8.463 1.00 85.81 105 ALA A O 1
ATOM 809 N N . GLY A 1 106 ? 8.019 -5.626 -7.230 1.00 85.88 106 GLY A N 1
ATOM 810 C CA . GLY A 1 106 ? 6.976 -5.289 -8.209 1.00 85.88 106 GLY A CA 1
ATOM 811 C C . GLY A 1 106 ? 6.752 -3.782 -8.344 1.00 85.88 106 GLY A C 1
ATOM 812 O O . GLY A 1 106 ? 7.263 -3.014 -7.547 1.00 85.88 106 GLY A O 1
ATOM 813 N N . GLY A 1 107 ? 5.974 -3.321 -9.325 1.00 86.56 107 GLY A N 1
ATOM 814 C CA . GLY A 1 107 ? 5.680 -1.884 -9.479 1.00 86.56 107 GLY A CA 1
ATOM 815 C C . GLY A 1 107 ? 4.608 -1.378 -8.505 1.00 86.56 107 GLY A C 1
ATOM 816 O O . GLY A 1 107 ? 4.812 -0.381 -7.818 1.00 86.56 107 GLY A O 1
ATOM 817 N N . THR A 1 108 ? 3.483 -2.096 -8.409 1.00 89.56 108 THR A N 1
ATOM 818 C CA . THR A 1 108 ? 2.341 -1.709 -7.567 1.00 89.56 108 THR A CA 1
ATOM 819 C C . THR A 1 108 ? 2.689 -1.879 -6.091 1.00 89.56 108 THR A C 1
ATOM 821 O O . THR A 1 108 ? 2.687 -0.911 -5.342 1.00 89.56 108 THR A O 1
ATOM 824 N N . GLY A 1 109 ? 3.103 -3.082 -5.679 1.00 89.38 109 GLY A N 1
ATOM 825 C CA . GLY A 1 109 ? 3.443 -3.361 -4.278 1.00 89.38 109 GLY A CA 1
ATOM 826 C C . GLY A 1 109 ? 4.583 -2.496 -3.725 1.00 89.38 109 GLY A C 1
ATOM 827 O O . GLY A 1 109 ? 4.545 -2.108 -2.557 1.00 89.38 109 GLY A O 1
ATOM 828 N N . SER A 1 110 ? 5.568 -2.140 -4.557 1.00 91.25 110 SER A N 1
ATOM 829 C CA . SER A 1 110 ? 6.691 -1.302 -4.132 1.00 91.25 110 SER A CA 1
ATOM 830 C C . SER A 1 110 ? 6.303 0.180 -4.128 1.00 91.25 110 SER A C 1
ATOM 832 O O . SER A 1 110 ? 6.442 0.836 -3.097 1.00 91.25 110 SER A O 1
ATOM 834 N N . GLY A 1 111 ? 5.761 0.703 -5.233 1.00 92.12 111 GLY A N 1
ATOM 835 C CA . GLY A 1 111 ? 5.434 2.118 -5.415 1.00 92.12 111 GLY A CA 1
ATOM 836 C C . GLY A 1 111 ? 4.204 2.556 -4.629 1.00 92.12 111 GLY A C 1
ATOM 837 O O . GLY A 1 111 ? 4.308 3.426 -3.764 1.00 92.12 111 GLY A O 1
ATOM 838 N N . LEU A 1 112 ? 3.058 1.912 -4.877 1.00 92.25 112 LEU A N 1
ATOM 839 C CA . LEU A 1 112 ? 1.808 2.200 -4.164 1.00 92.25 112 LEU A CA 1
ATOM 840 C C . LEU A 1 112 ? 1.946 1.860 -2.676 1.00 92.25 112 LEU A C 1
ATOM 842 O O . LEU A 1 112 ? 1.540 2.647 -1.828 1.00 92.25 112 LEU A O 1
ATOM 846 N N . GLY A 1 113 ? 2.594 0.737 -2.347 1.00 93.00 113 GLY A N 1
ATOM 847 C CA . GLY A 1 113 ? 2.864 0.371 -0.954 1.00 93.00 113 GLY A CA 1
ATOM 848 C C . GLY A 1 113 ? 3.717 1.412 -0.221 1.00 93.00 113 GLY A C 1
ATOM 849 O O . GLY A 1 113 ? 3.403 1.764 0.910 1.00 93.00 113 GLY A O 1
ATOM 850 N N . SER A 1 114 ? 4.745 1.973 -0.871 1.00 93.31 114 SER A N 1
ATOM 851 C CA . SER A 1 114 ? 5.551 3.054 -0.274 1.00 93.31 114 SER A CA 1
ATOM 852 C C . SER A 1 114 ? 4.727 4.320 -0.032 1.00 93.31 114 SER A C 1
ATOM 854 O O . SER A 1 114 ? 4.872 4.944 1.015 1.00 93.31 114 SER A O 1
ATOM 856 N N . TYR A 1 115 ? 3.848 4.681 -0.974 1.00 93.88 115 TYR A N 1
ATOM 857 C CA . TYR A 1 115 ? 2.939 5.819 -0.823 1.00 93.88 115 TYR A CA 1
ATOM 858 C C . TYR A 1 115 ? 1.973 5.625 0.355 1.00 93.88 115 TYR A C 1
ATOM 860 O O . TYR A 1 115 ? 1.809 6.524 1.179 1.00 93.88 115 TYR A O 1
ATOM 868 N N . LEU A 1 116 ? 1.385 4.432 0.484 1.00 93.38 116 LEU A N 1
ATOM 869 C CA . LEU A 1 116 ? 0.482 4.112 1.591 1.00 93.38 116 LEU A CA 1
ATOM 870 C C . LEU A 1 116 ? 1.185 4.164 2.945 1.00 93.38 116 LEU A C 1
ATOM 872 O O . LEU A 1 116 ? 0.602 4.671 3.895 1.00 93.38 116 LEU A O 1
ATOM 876 N N . LEU A 1 117 ? 2.433 3.703 3.041 1.00 92.88 117 LEU A N 1
ATOM 877 C CA . LEU A 1 117 ? 3.201 3.780 4.287 1.00 92.88 117 LEU A CA 1
ATOM 878 C C . LEU A 1 117 ? 3.435 5.223 4.742 1.00 92.88 117 LEU A C 1
ATOM 880 O O . LEU A 1 117 ? 3.260 5.521 5.922 1.00 92.88 117 LEU A O 1
ATOM 884 N N . GLU A 1 118 ? 3.796 6.120 3.820 1.00 92.75 118 GLU A N 1
ATOM 885 C CA . GLU A 1 118 ? 3.968 7.542 4.139 1.00 92.75 118 GLU A CA 1
ATOM 886 C C . GLU A 1 118 ? 2.649 8.142 4.655 1.00 92.75 118 GLU A C 1
ATOM 888 O O . GLU A 1 118 ? 2.607 8.746 5.726 1.00 92.75 118 GLU A O 1
ATOM 893 N N . ARG A 1 119 ? 1.544 7.900 3.943 1.00 93.06 119 ARG A N 1
ATOM 894 C CA . ARG A 1 119 ? 0.243 8.500 4.268 1.00 93.06 119 ARG A CA 1
ATOM 895 C C . ARG A 1 119 ? -0.428 7.900 5.504 1.00 93.06 119 ARG A C 1
ATOM 897 O O . ARG A 1 119 ? -1.063 8.634 6.258 1.00 93.06 119 ARG A O 1
ATOM 904 N N . LEU A 1 120 ? -0.280 6.597 5.744 1.00 92.00 120 LEU A N 1
ATOM 905 C CA . LEU A 1 120 ? -0.790 5.946 6.955 1.00 92.00 120 LEU A CA 1
ATOM 906 C C . LEU A 1 120 ? -0.073 6.458 8.201 1.00 92.00 120 LEU A C 1
ATOM 908 O O . LEU A 1 120 ? -0.728 6.715 9.208 1.00 92.00 120 LEU A O 1
ATOM 912 N N . ASN A 1 121 ? 1.243 6.656 8.122 1.00 91.25 121 ASN A N 1
ATOM 913 C CA . ASN A 1 121 ? 2.016 7.209 9.227 1.00 91.25 121 ASN A CA 1
ATOM 914 C C . ASN A 1 121 ? 1.615 8.664 9.539 1.00 91.25 121 ASN A C 1
ATOM 916 O O . ASN A 1 121 ? 1.504 9.033 10.707 1.00 91.25 121 ASN A O 1
ATOM 920 N N . ASP A 1 122 ? 1.331 9.473 8.512 1.00 91.62 122 ASP A N 1
ATOM 921 C CA . ASP A 1 122 ? 0.873 10.858 8.687 1.00 91.62 122 ASP A CA 1
ATOM 922 C C . ASP A 1 122 ? -0.554 10.941 9.262 1.00 91.62 122 ASP A C 1
ATOM 924 O O . ASP A 1 122 ? -0.832 11.774 10.128 1.00 91.62 122 ASP A O 1
ATOM 928 N N . ARG A 1 123 ? -1.471 10.077 8.801 1.00 90.75 123 ARG A N 1
ATOM 929 C CA . ARG A 1 123 ? -2.888 10.083 9.213 1.00 90.75 123 ARG A CA 1
ATOM 930 C C . ARG A 1 123 ? -3.122 9.390 10.558 1.00 90.75 123 ARG A C 1
ATOM 932 O O . ARG A 1 123 ? -3.942 9.847 11.353 1.00 90.75 123 ARG A O 1
ATOM 939 N N . TYR A 1 124 ? -2.385 8.316 10.838 1.00 91.12 124 TYR A N 1
ATOM 940 C CA . TYR A 1 124 ? -2.533 7.480 12.032 1.00 91.12 124 TYR A CA 1
ATOM 941 C C . TYR A 1 124 ? -1.211 7.304 12.807 1.00 91.12 124 TYR A C 1
ATOM 943 O O . TYR A 1 124 ? -0.784 6.175 13.046 1.00 91.12 124 TYR A O 1
ATOM 951 N N . PRO A 1 125 ? -0.599 8.384 13.333 1.00 88.62 125 PRO A N 1
ATOM 952 C CA . PRO A 1 125 ? 0.738 8.338 13.947 1.00 88.62 125 PRO A CA 1
ATOM 953 C C . PRO A 1 125 ? 0.824 7.544 15.263 1.00 88.62 125 PRO A C 1
ATOM 955 O O . PRO A 1 125 ? 1.904 7.354 15.810 1.00 88.62 125 PRO A O 1
ATOM 958 N N . LYS A 1 126 ? -0.315 7.134 15.835 1.00 90.69 126 LYS A N 1
ATOM 959 C CA . LYS A 1 126 ? -0.383 6.345 17.080 1.00 90.69 126 LYS A CA 1
ATOM 960 C C . LYS A 1 126 ? -0.643 4.857 16.837 1.00 90.69 126 LYS A C 1
ATOM 962 O O . LYS A 1 126 ? -0.767 4.111 17.806 1.00 90.69 126 LYS A O 1
ATOM 967 N N . LYS A 1 127 ? -0.851 4.450 15.585 1.00 91.81 127 LYS A N 1
ATOM 968 C CA . LYS A 1 127 ? -1.200 3.075 15.219 1.00 91.81 127 LYS A CA 1
ATOM 969 C C . LYS A 1 127 ? 0.049 2.353 14.747 1.00 91.81 127 LYS A C 1
ATOM 971 O O . LYS A 1 127 ? 0.886 2.960 14.094 1.00 91.81 127 LYS A O 1
ATOM 976 N N . LEU A 1 128 ? 0.149 1.070 15.078 1.00 92.06 128 LEU A N 1
ATOM 977 C CA . LEU A 1 128 ? 1.284 0.260 14.654 1.00 92.06 128 LEU A CA 1
ATOM 978 C C . LEU A 1 128 ? 1.171 -0.055 13.163 1.00 92.06 128 LEU A C 1
ATOM 980 O O . LEU A 1 128 ? 0.106 -0.464 12.697 1.00 92.06 128 LEU A O 1
ATOM 984 N N . VAL A 1 129 ? 2.268 0.094 12.429 1.00 93.56 129 VAL A N 1
ATOM 985 C CA . VAL A 1 129 ? 2.362 -0.289 11.019 1.00 93.56 129 VAL A CA 1
ATOM 986 C C . VAL A 1 129 ? 3.314 -1.471 10.893 1.00 93.56 129 VAL A C 1
ATOM 988 O O . VAL A 1 129 ? 4.538 -1.334 10.980 1.00 93.56 129 VAL A O 1
ATOM 991 N N . GLN A 1 130 ? 2.742 -2.654 10.671 1.00 93.06 130 GLN A N 1
ATOM 992 C CA . GLN A 1 130 ? 3.491 -3.872 10.391 1.00 93.06 130 GLN A CA 1
ATOM 993 C C . GLN A 1 130 ? 3.446 -4.179 8.898 1.00 93.06 130 GLN A C 1
ATOM 995 O O . GLN A 1 130 ? 2.401 -4.108 8.257 1.00 93.06 130 GLN A O 1
ATOM 1000 N N . THR A 1 131 ? 4.583 -4.567 8.334 1.00 92.69 131 THR A N 1
ATOM 1001 C CA . THR A 1 131 ? 4.687 -4.902 6.914 1.00 92.69 131 THR A CA 1
ATOM 1002 C C . THR A 1 131 ? 5.156 -6.335 6.724 1.00 92.69 131 THR A C 1
ATOM 1004 O O . THR A 1 131 ? 6.066 -6.805 7.406 1.00 92.69 131 THR A O 1
ATOM 1007 N N . TYR A 1 132 ? 4.525 -7.040 5.793 1.00 92.06 132 TYR A N 1
ATOM 1008 C CA . TYR A 1 132 ? 4.958 -8.342 5.304 1.00 92.06 132 TYR A CA 1
ATOM 1009 C C . TYR A 1 132 ? 5.464 -8.153 3.884 1.00 92.06 132 TYR A C 1
ATOM 1011 O O . TYR A 1 132 ? 4.692 -8.070 2.926 1.00 92.06 132 TYR A O 1
ATOM 1019 N N . SER A 1 133 ? 6.780 -8.040 3.767 1.00 88.88 133 SER A N 1
ATOM 1020 C CA . SER A 1 133 ? 7.442 -7.666 2.527 1.00 88.88 133 SER A CA 1
ATOM 1021 C C . SER A 1 133 ? 8.051 -8.905 1.879 1.00 88.88 133 SER A C 1
ATOM 1023 O O . SER A 1 133 ? 8.959 -9.525 2.441 1.00 88.88 133 SER A O 1
ATOM 1025 N N . VAL A 1 134 ? 7.567 -9.271 0.690 1.00 88.50 134 VAL A N 1
ATOM 1026 C CA . VAL A 1 134 ? 8.135 -10.373 -0.104 1.00 88.50 134 VAL A CA 1
ATOM 1027 C C . VAL A 1 134 ? 9.357 -9.871 -0.857 1.00 88.50 134 VAL A C 1
ATOM 1029 O O . VAL A 1 134 ? 9.261 -8.925 -1.641 1.00 88.50 134 VAL A O 1
ATOM 1032 N N . PHE A 1 135 ? 10.497 -10.515 -0.623 1.00 84.75 135 PHE A N 1
ATOM 1033 C CA . PHE A 1 135 ? 11.752 -10.248 -1.314 1.00 84.75 135 PHE A CA 1
ATOM 1034 C C . PHE A 1 135 ? 11.823 -11.062 -2.610 1.00 84.75 135 PHE A C 1
ATOM 1036 O O . PHE A 1 135 ? 11.455 -12.239 -2.588 1.00 84.75 135 PHE A O 1
ATOM 1043 N N . PRO A 1 136 ? 12.320 -10.471 -3.711 1.00 78.31 136 PRO A N 1
ATOM 1044 C CA . PRO A 1 136 ? 12.469 -11.185 -4.970 1.00 78.31 136 PRO A CA 1
ATOM 1045 C C . PRO A 1 136 ? 13.498 -12.305 -4.832 1.00 78.31 136 PRO A C 1
ATOM 1047 O O . PRO A 1 136 ? 14.493 -12.175 -4.105 1.00 78.31 136 PRO A O 1
ATOM 1050 N N . ASN A 1 137 ? 13.272 -13.388 -5.568 1.00 76.88 137 ASN A N 1
ATOM 1051 C CA . ASN A 1 137 ? 14.266 -14.442 -5.722 1.00 76.88 137 ASN A CA 1
ATOM 1052 C C . ASN A 1 137 ? 15.369 -13.983 -6.684 1.00 76.88 137 ASN A C 1
ATOM 1054 O O . ASN A 1 137 ? 15.123 -13.185 -7.586 1.00 76.88 137 ASN A O 1
ATOM 1058 N N . GLN A 1 138 ? 16.591 -14.499 -6.514 1.00 68.19 138 GLN A N 1
ATOM 1059 C CA . GLN A 1 138 ? 17.703 -14.166 -7.418 1.00 68.19 138 GLN A CA 1
ATOM 1060 C C . GLN A 1 138 ? 17.398 -14.549 -8.873 1.00 68.19 138 GLN A C 1
ATOM 1062 O O . GLN A 1 138 ? 17.811 -13.836 -9.783 1.00 68.19 138 GLN A O 1
ATOM 1067 N N . ASP A 1 139 ? 16.615 -15.608 -9.082 1.00 67.81 139 ASP A N 1
ATOM 1068 C CA . ASP A 1 139 ? 16.200 -16.058 -10.413 1.00 67.81 139 ASP A CA 1
ATOM 1069 C C . ASP A 1 139 ? 15.209 -15.076 -11.067 1.00 67.81 139 ASP A C 1
ATOM 1071 O O . ASP A 1 139 ? 15.358 -14.726 -12.235 1.00 67.81 139 ASP A O 1
ATOM 1075 N N . GLU A 1 140 ? 14.256 -14.540 -10.295 1.00 61.50 140 GLU A N 1
ATOM 1076 C CA . GLU A 1 140 ? 13.287 -13.523 -10.750 1.00 61.50 140 GLU A CA 1
ATOM 1077 C C . GLU A 1 140 ? 13.944 -12.160 -11.018 1.00 61.50 140 GLU A C 1
ATOM 1079 O O . GLU A 1 140 ? 13.409 -11.343 -11.770 1.00 61.50 140 GLU A O 1
ATOM 1084 N N . MET A 1 141 ? 15.121 -11.923 -10.431 1.00 59.50 141 MET A N 1
ATOM 1085 C CA . MET A 1 141 ? 15.932 -10.723 -10.649 1.00 59.50 141 MET A CA 1
ATOM 1086 C C . MET A 1 141 ? 16.505 -10.644 -12.067 1.00 59.50 141 MET A C 1
ATOM 1088 O O . MET A 1 141 ? 16.887 -9.558 -12.505 1.00 59.50 141 MET A O 1
ATOM 1092 N N . SER A 1 142 ? 16.545 -11.767 -12.793 1.00 57.59 142 SER A N 1
ATOM 1093 C CA . SER A 1 142 ? 17.086 -11.828 -14.155 1.00 57.59 142 SER A CA 1
ATOM 1094 C C . SER A 1 142 ? 16.138 -11.278 -15.231 1.00 57.59 142 SER A C 1
ATOM 1096 O O . SER A 1 142 ? 16.616 -10.718 -16.217 1.00 57.59 142 SER A O 1
ATOM 1098 N N . ASP A 1 143 ? 14.819 -11.337 -15.018 1.00 71.19 143 ASP A N 1
ATOM 1099 C CA . ASP A 1 143 ? 13.828 -10.908 -16.018 1.00 71.19 143 ASP A CA 1
ATOM 1100 C C . ASP A 1 143 ? 13.531 -9.401 -15.976 1.00 71.19 143 ASP A C 1
ATOM 1102 O O . ASP A 1 143 ? 13.141 -8.801 -16.980 1.00 71.19 143 ASP A O 1
ATOM 1106 N N . VAL A 1 144 ? 13.709 -8.756 -14.818 1.00 75.50 144 VAL A N 1
ATOM 1107 C CA . VAL A 1 144 ? 13.349 -7.345 -14.622 1.00 75.50 144 VAL A CA 1
ATOM 1108 C C . VAL A 1 144 ? 14.515 -6.577 -14.004 1.00 75.50 144 VAL A C 1
ATOM 1110 O O . VAL A 1 144 ? 14.701 -6.524 -12.789 1.00 75.50 144 VAL A O 1
ATOM 1113 N N . VAL A 1 145 ? 15.256 -5.876 -14.862 1.00 82.62 145 VAL A N 1
ATOM 1114 C CA . VAL A 1 145 ? 16.466 -5.114 -14.497 1.00 82.62 145 VAL A CA 1
ATOM 1115 C C . VAL A 1 145 ? 16.224 -3.966 -13.506 1.00 82.62 145 VAL A C 1
ATOM 1117 O O . VAL A 1 145 ? 17.164 -3.482 -12.881 1.00 82.62 145 VAL A O 1
ATOM 1120 N N . VAL A 1 146 ? 14.972 -3.519 -13.343 1.00 86.19 146 VAL A N 1
ATOM 1121 C CA . VAL A 1 146 ? 14.602 -2.409 -12.444 1.00 86.19 146 VAL A CA 1
ATOM 1122 C C . VAL A 1 146 ? 14.252 -2.847 -11.017 1.00 86.19 146 VAL A C 1
ATOM 1124 O O . VAL A 1 146 ? 14.130 -2.000 -10.132 1.00 86.19 146 VAL A O 1
ATOM 1127 N N . GLN A 1 147 ? 14.153 -4.153 -10.745 1.00 84.81 147 GLN A N 1
ATOM 1128 C CA . GLN A 1 147 ? 13.822 -4.667 -9.408 1.00 84.81 147 GLN A CA 1
ATOM 1129 C C . GLN A 1 147 ? 14.751 -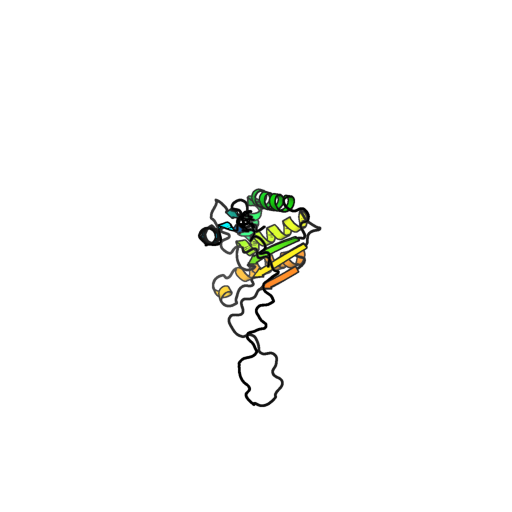4.190 -8.277 1.00 84.81 147 GLN A C 1
ATOM 1131 O O . GLN A 1 147 ? 14.231 -3.888 -7.196 1.00 84.81 147 GLN A O 1
ATOM 1136 N N . PRO A 1 148 ? 16.088 -4.085 -8.462 1.00 87.69 148 PRO A N 1
ATOM 1137 C CA . PRO A 1 148 ? 16.966 -3.595 -7.402 1.00 87.69 148 PRO A CA 1
ATOM 1138 C C . PRO A 1 148 ? 16.647 -2.144 -7.015 1.00 87.69 148 PRO A C 1
ATOM 1140 O O . PRO A 1 148 ? 16.681 -1.804 -5.833 1.00 87.69 148 PRO A O 1
ATOM 1143 N N . TYR A 1 149 ? 16.285 -1.303 -7.992 1.00 89.75 149 TYR A N 1
ATOM 1144 C CA . TYR A 1 149 ? 15.904 0.090 -7.752 1.00 89.75 149 TYR A CA 1
ATOM 1145 C C . TYR A 1 149 ? 14.584 0.187 -6.988 1.00 89.75 149 TYR A C 1
ATOM 1147 O O . TYR A 1 149 ? 14.521 0.893 -5.983 1.00 89.75 149 TYR A O 1
ATOM 1155 N N . ASN A 1 150 ? 13.565 -0.566 -7.414 1.00 90.62 150 ASN A N 1
ATOM 1156 C CA . ASN A 1 150 ? 12.274 -0.621 -6.723 1.00 90.62 150 ASN A CA 1
ATOM 1157 C C . ASN A 1 150 ? 12.451 -1.061 -5.263 1.00 90.62 150 ASN A C 1
ATOM 1159 O O . ASN A 1 150 ? 11.978 -0.394 -4.344 1.00 90.62 150 ASN A O 1
ATOM 1163 N N . SER A 1 151 ? 13.229 -2.128 -5.053 1.00 89.25 151 SER A N 1
ATOM 1164 C CA . SER A 1 151 ? 13.491 -2.683 -3.723 1.00 89.25 151 SER A CA 1
ATOM 1165 C C . SER A 1 151 ? 14.186 -1.668 -2.819 1.00 89.25 151 SER A C 1
ATOM 1167 O O . SER A 1 151 ? 13.787 -1.491 -1.671 1.00 89.25 151 SER A O 1
ATOM 1169 N N . LEU A 1 152 ? 15.207 -0.968 -3.325 1.00 91.12 152 LEU A N 1
ATOM 1170 C CA . LEU A 1 152 ? 15.950 0.023 -2.548 1.00 91.12 152 LEU A CA 1
ATOM 1171 C C . LEU A 1 152 ? 15.077 1.224 -2.153 1.00 91.12 152 LEU A C 1
ATOM 1173 O O . LEU A 1 152 ? 15.136 1.680 -1.009 1.00 91.12 152 LEU A O 1
ATOM 1177 N N . LEU A 1 153 ? 14.257 1.724 -3.081 1.00 92.12 153 LEU A N 1
ATOM 1178 C CA . LEU A 1 153 ? 13.342 2.839 -2.824 1.00 92.12 153 LEU A CA 1
ATOM 1179 C C . LEU A 1 153 ? 12.287 2.464 -1.780 1.00 92.12 153 LEU A C 1
ATOM 1181 O O . LEU A 1 153 ? 12.049 3.229 -0.845 1.00 92.12 153 LEU A O 1
ATOM 1185 N N . THR A 1 154 ? 11.724 1.262 -1.877 1.00 91.94 154 THR A N 1
ATOM 1186 C CA . THR A 1 154 ? 10.763 0.756 -0.894 1.00 91.94 154 THR A CA 1
ATOM 1187 C C . THR A 1 154 ? 11.402 0.510 0.469 1.00 91.94 154 THR A C 1
ATOM 1189 O O . THR A 1 154 ? 10.835 0.912 1.482 1.00 91.94 154 THR A O 1
ATOM 1192 N N . LEU A 1 155 ? 12.612 -0.054 0.527 1.00 91.81 155 LEU A N 1
ATOM 1193 C CA . LEU A 1 155 ? 13.339 -0.270 1.785 1.00 91.81 155 LEU A CA 1
ATOM 1194 C C . LEU A 1 155 ? 13.625 1.031 2.540 1.00 91.81 155 LEU A C 1
ATOM 1196 O O . LEU A 1 155 ? 13.554 1.051 3.772 1.00 91.81 155 LEU A O 1
ATOM 1200 N N . LYS A 1 156 ? 13.905 2.127 1.823 1.00 93.06 156 LYS A N 1
ATOM 1201 C CA . LYS A 1 156 ? 14.069 3.448 2.441 1.00 93.06 156 LYS A CA 1
ATOM 1202 C C . LYS A 1 156 ? 12.809 3.862 3.204 1.00 93.06 156 LYS A C 1
ATOM 1204 O O . LYS A 1 156 ? 12.927 4.361 4.317 1.00 93.06 156 LYS A O 1
ATOM 1209 N N . ARG A 1 157 ? 11.623 3.650 2.627 1.00 91.25 157 ARG A N 1
ATOM 1210 C CA . ARG A 1 157 ? 10.343 4.023 3.253 1.00 91.25 157 ARG A CA 1
ATOM 1211 C C . ARG A 1 157 ? 9.924 3.063 4.347 1.00 91.25 157 ARG A C 1
ATOM 1213 O O . ARG A 1 157 ? 9.503 3.512 5.403 1.00 91.25 157 ARG A O 1
ATOM 1220 N N . LEU A 1 158 ? 10.157 1.768 4.155 1.00 91.62 158 LEU A N 1
ATOM 1221 C CA . LEU A 1 158 ? 9.959 0.770 5.204 1.00 91.62 158 LEU A CA 1
ATOM 1222 C C . LEU A 1 158 ? 10.767 1.113 6.461 1.00 91.62 158 LEU A C 1
ATOM 1224 O O . LEU A 1 158 ? 10.220 1.119 7.552 1.00 91.62 158 LEU A O 1
ATOM 1228 N N . THR A 1 159 ? 12.038 1.489 6.309 1.00 90.88 159 THR A N 1
ATOM 1229 C CA . THR A 1 159 ? 12.892 1.864 7.453 1.00 90.88 159 THR A CA 1
ATOM 1230 C C . THR A 1 159 ? 12.431 3.145 8.163 1.00 90.88 159 THR A C 1
ATOM 1232 O O . THR A 1 159 ? 12.723 3.328 9.339 1.00 90.88 159 THR A O 1
ATOM 1235 N N . GLN A 1 160 ? 11.765 4.061 7.454 1.00 91.50 160 GLN A N 1
ATOM 1236 C CA . GLN A 1 160 ? 11.378 5.373 7.989 1.00 91.50 160 GLN A CA 1
ATOM 1237 C C . GLN A 1 160 ? 9.959 5.406 8.564 1.00 91.50 160 GLN A C 1
ATOM 1239 O O . GLN A 1 160 ? 9.707 6.179 9.483 1.00 91.50 160 GLN A O 1
ATOM 1244 N N . ASN A 1 161 ? 9.044 4.615 8.002 1.00 90.88 161 ASN A N 1
ATOM 1245 C CA . ASN A 1 161 ? 7.606 4.733 8.237 1.00 90.88 161 ASN A CA 1
ATOM 1246 C C . ASN A 1 161 ? 6.955 3.439 8.756 1.00 90.88 161 ASN A C 1
ATOM 1248 O O . ASN A 1 161 ? 5.772 3.471 9.076 1.00 90.88 161 ASN A O 1
ATOM 1252 N N . ALA A 1 162 ? 7.672 2.309 8.814 1.00 89.94 162 ALA A N 1
ATOM 1253 C CA . ALA A 1 162 ? 7.149 1.066 9.385 1.00 89.94 162 ALA A CA 1
ATOM 1254 C C . ALA A 1 162 ? 7.794 0.762 10.745 1.00 89.94 162 ALA A C 1
ATOM 1256 O O . ALA A 1 162 ? 9.009 0.877 10.902 1.00 89.94 162 ALA A O 1
ATOM 1257 N N . ASP A 1 163 ? 6.986 0.303 11.702 1.00 90.88 163 ASP A N 1
ATOM 1258 C CA . ASP A 1 163 ? 7.458 -0.097 13.034 1.00 90.88 163 ASP A CA 1
ATOM 1259 C C . ASP A 1 163 ? 8.091 -1.491 13.013 1.00 90.88 163 ASP A C 1
ATOM 1261 O O . ASP A 1 163 ? 9.073 -1.771 13.703 1.00 90.88 163 ASP A O 1
ATOM 1265 N N . CYS A 1 164 ? 7.515 -2.393 12.215 1.00 90.62 164 CYS A N 1
ATOM 1266 C CA . CYS A 1 164 ? 7.980 -3.765 12.083 1.00 90.62 164 CYS A CA 1
ATOM 1267 C C . CYS A 1 164 ? 7.917 -4.221 10.625 1.00 90.62 164 CYS A C 1
ATOM 1269 O O . CYS A 1 164 ? 6.894 -4.085 9.950 1.00 90.62 164 CYS A O 1
ATOM 1271 N N . VAL A 1 165 ? 9.014 -4.809 10.149 1.00 90.19 165 VAL A N 1
ATOM 1272 C CA . VAL A 1 165 ? 9.122 -5.371 8.801 1.00 90.19 165 VAL A CA 1
ATOM 1273 C C . VAL A 1 165 ? 9.437 -6.853 8.912 1.00 90.19 165 VAL A C 1
ATOM 1275 O O . VAL A 1 165 ? 10.511 -7.246 9.371 1.00 90.19 165 VAL A O 1
ATOM 1278 N N . VAL A 1 166 ? 8.509 -7.685 8.456 1.00 90.88 166 VAL A N 1
ATOM 1279 C CA . VAL A 1 166 ? 8.708 -9.123 8.308 1.00 90.88 166 VAL A CA 1
ATOM 1280 C C . VAL A 1 166 ? 9.149 -9.389 6.875 1.00 90.88 166 VAL A C 1
ATOM 1282 O O . VAL A 1 166 ? 8.370 -9.296 5.926 1.00 90.88 166 VAL A O 1
ATOM 1285 N N . SER A 1 167 ? 10.429 -9.716 6.721 1.00 87.06 167 SER A N 1
ATOM 1286 C CA . SER A 1 167 ? 11.009 -10.111 5.439 1.00 87.06 167 SER A CA 1
ATOM 1287 C C . SER A 1 167 ? 10.636 -11.556 5.113 1.00 87.06 167 SER A C 1
ATOM 1289 O O . SER A 1 167 ? 11.046 -12.483 5.812 1.00 87.06 167 SER A O 1
ATOM 1291 N N . MET A 1 168 ? 9.884 -11.756 4.031 1.00 83.56 168 MET A N 1
ATOM 1292 C CA . MET A 1 168 ? 9.573 -13.079 3.494 1.00 83.56 168 MET A CA 1
ATOM 1293 C C . MET A 1 168 ? 10.456 -13.350 2.278 1.00 83.56 168 MET A C 1
ATOM 1295 O O . MET A 1 168 ? 10.360 -12.666 1.261 1.00 83.56 168 MET A O 1
ATOM 1299 N N . ARG A 1 169 ? 11.329 -14.353 2.382 1.00 74.44 169 ARG A N 1
ATOM 1300 C CA . ARG A 1 169 ? 12.138 -14.858 1.267 1.00 74.44 169 ARG A CA 1
ATOM 1301 C C . ARG A 1 169 ? 11.662 -16.251 0.888 1.00 74.44 169 ARG A C 1
ATOM 1303 O O . ARG A 1 169 ? 11.639 -17.138 1.741 1.00 74.44 169 ARG A O 1
ATOM 1310 N N . GLY A 1 170 ? 11.316 -16.444 -0.382 1.00 62.22 170 GLY A N 1
ATOM 1311 C CA . GLY A 1 170 ? 11.085 -17.772 -0.934 1.00 62.22 170 GLY A CA 1
ATOM 1312 C C . GLY A 1 170 ? 12.418 -18.503 -1.030 1.00 62.22 170 GLY A C 1
ATOM 1313 O O . GLY A 1 170 ? 13.195 -18.262 -1.941 1.00 62.22 170 GLY A O 1
ATOM 1314 N N . GLN A 1 171 ? 12.739 -19.376 -0.078 1.00 48.47 171 GLN A N 1
ATOM 1315 C CA . GLN A 1 171 ? 13.890 -20.256 -0.264 1.00 48.47 171 GLN A CA 1
ATOM 1316 C C . GLN A 1 171 ? 13.506 -21.358 -1.254 1.00 48.47 171 GLN A C 1
ATOM 1318 O O . GLN A 1 171 ? 12.878 -22.351 -0.882 1.00 48.47 171 GLN A O 1
ATOM 1323 N N . SER A 1 172 ? 13.898 -21.203 -2.516 1.00 48.75 172 SER A N 1
ATOM 1324 C CA . SER A 1 172 ? 13.984 -22.301 -3.477 1.00 48.75 172 SER A CA 1
ATOM 1325 C C . SER A 1 172 ? 15.162 -23.210 -3.097 1.00 48.75 172 SER A C 1
ATOM 1327 O O . SER A 1 172 ? 16.239 -23.159 -3.673 1.00 48.75 172 SER A O 1
ATOM 1329 N N . GLY A 1 173 ? 14.941 -24.065 -2.094 1.00 45.28 173 GLY A N 1
ATOM 1330 C CA . GLY A 1 173 ? 15.804 -25.206 -1.786 1.00 45.28 173 GLY A CA 1
ATOM 1331 C C . GLY A 1 173 ? 16.834 -24.980 -0.676 1.00 45.28 173 GLY A C 1
ATOM 1332 O O . GLY A 1 173 ? 17.746 -24.171 -0.786 1.00 45.28 173 GLY A O 1
ATOM 1333 N N . GLY A 1 174 ? 16.729 -25.810 0.365 1.00 37.94 174 GLY A N 1
ATOM 1334 C CA . GLY A 1 174 ? 17.773 -25.987 1.369 1.00 37.94 174 GLY A CA 1
ATOM 1335 C C . GLY A 1 174 ? 17.517 -25.223 2.657 1.00 37.94 174 GLY A C 1
ATOM 1336 O O . GLY A 1 174 ? 18.205 -24.255 2.955 1.00 37.94 174 GLY A O 1
ATOM 1337 N N . PHE A 1 175 ? 16.603 -25.743 3.481 1.00 37.94 175 PHE A N 1
ATOM 1338 C CA . PHE A 1 175 ? 16.689 -25.558 4.925 1.00 37.94 175 PHE A CA 1
ATOM 1339 C C . PHE A 1 175 ? 18.101 -25.989 5.334 1.00 37.94 175 PHE A C 1
ATOM 1341 O O . PHE A 1 175 ? 18.421 -27.182 5.355 1.00 37.94 175 PHE A O 1
ATOM 1348 N N . GLY A 1 176 ? 18.979 -25.005 5.533 1.00 35.06 176 GLY A N 1
ATOM 1349 C CA . GLY A 1 176 ? 20.322 -25.223 6.025 1.00 35.06 176 GLY A CA 1
ATOM 1350 C C . GLY A 1 176 ? 20.206 -26.072 7.274 1.00 35.06 176 GLY A C 1
ATOM 1351 O O . GLY A 1 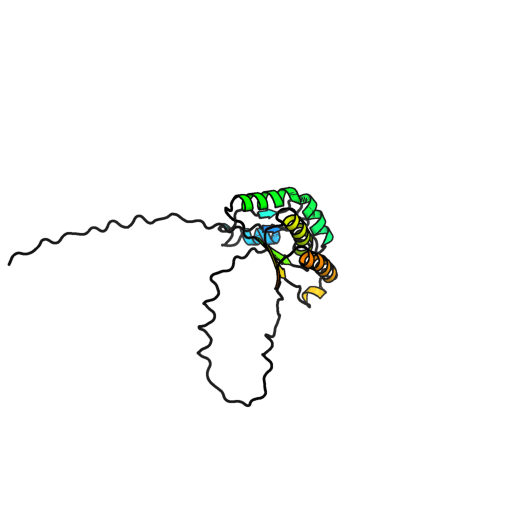176 ? 19.583 -25.668 8.256 1.00 35.06 176 GLY A O 1
ATOM 1352 N N . ARG A 1 177 ? 20.766 -27.284 7.205 1.00 31.70 177 ARG A N 1
ATOM 1353 C CA . ARG A 1 177 ? 21.036 -28.091 8.389 1.00 31.70 177 ARG A CA 1
ATOM 1354 C C . ARG A 1 177 ? 21.628 -27.160 9.457 1.00 31.70 177 ARG A C 1
ATOM 1356 O O . ARG A 1 177 ? 22.525 -26.381 9.115 1.00 31.70 177 ARG A O 1
ATOM 1363 N N . PRO A 1 178 ? 21.203 -27.250 10.728 1.00 33.56 178 PRO A N 1
ATOM 1364 C CA . PRO A 1 178 ? 22.001 -26.673 11.800 1.00 33.56 178 PRO A CA 1
ATOM 1365 C C . PRO A 1 178 ? 23.431 -27.230 11.680 1.00 33.56 178 PRO A C 1
ATOM 1367 O O . PRO A 1 178 ? 23.592 -28.367 11.214 1.00 33.56 178 PRO A O 1
ATOM 1370 N N . PRO A 1 179 ? 24.471 -26.451 12.029 1.00 31.47 179 PRO A N 1
ATOM 1371 C CA . PRO A 1 179 ? 25.852 -26.886 11.874 1.00 31.47 179 PRO A CA 1
ATOM 1372 C C . PRO A 1 179 ? 26.026 -28.211 12.618 1.00 31.47 179 PRO A C 1
ATOM 1374 O O . PRO A 1 179 ? 25.914 -28.265 13.840 1.00 31.47 179 PRO A O 1
ATOM 1377 N N . GLN A 1 180 ? 26.227 -29.297 11.868 1.00 32.62 180 GLN A N 1
ATOM 1378 C CA . GLN A 1 180 ? 26.458 -30.612 12.447 1.00 32.62 180 GLN A CA 1
ATOM 1379 C C . GLN A 1 180 ? 27.824 -30.585 13.125 1.00 32.62 180 GLN A C 1
ATOM 1381 O O . GLN A 1 180 ? 28.865 -30.660 12.471 1.00 32.62 180 GLN A O 1
ATOM 1386 N N . THR A 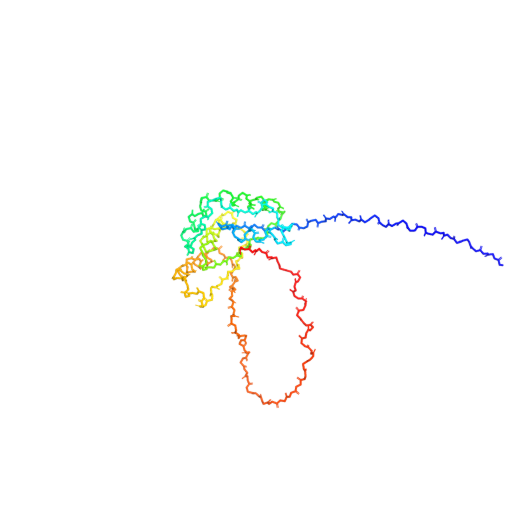1 181 ? 27.816 -30.488 14.451 1.00 30.88 181 THR A N 1
ATOM 1387 C CA . THR A 1 181 ? 28.863 -31.073 15.280 1.00 30.88 181 THR A CA 1
ATOM 1388 C C . THR A 1 181 ? 29.058 -32.520 14.828 1.00 30.88 181 THR A C 1
ATOM 1390 O O . THR A 1 181 ? 28.104 -33.291 14.732 1.00 30.88 181 THR A O 1
ATOM 1393 N N . ARG A 1 182 ? 30.304 -32.857 14.473 1.00 35.53 182 ARG A N 1
ATOM 1394 C CA . ARG A 1 182 ? 30.769 -34.229 14.231 1.00 35.53 182 ARG A CA 1
ATOM 1395 C C . ARG A 1 182 ? 30.256 -35.131 15.346 1.00 35.53 182 ARG A C 1
ATOM 1397 O O . ARG A 1 182 ? 30.777 -34.953 16.432 1.00 35.53 182 ARG A O 1
ATOM 1404 N N . GLU A 1 183 ? 29.390 -36.103 15.057 1.00 27.97 183 GLU A N 1
ATOM 1405 C CA . GLU A 1 183 ? 29.370 -37.431 15.693 1.00 27.97 183 GLU A CA 1
ATOM 1406 C C . GLU A 1 183 ? 28.766 -38.474 14.724 1.00 27.97 183 GLU A C 1
ATOM 1408 O O . GLU A 1 183 ? 27.954 -38.168 13.853 1.00 27.97 183 GLU A O 1
ATOM 1413 N N . THR A 1 184 ? 29.292 -39.691 14.824 1.00 25.25 184 THR A N 1
ATOM 1414 C CA . THR A 1 184 ? 29.170 -40.888 13.966 1.00 25.25 184 THR A CA 1
ATOM 1415 C C . THR A 1 184 ? 27.788 -41.583 13.987 1.00 25.25 184 THR A C 1
ATOM 1417 O O . THR A 1 184 ? 26.942 -41.217 14.797 1.00 25.25 184 THR A O 1
ATOM 1420 N N . PRO A 1 185 ? 27.517 -42.581 13.108 1.00 33.06 185 PRO A N 1
ATOM 1421 C CA . PRO A 1 185 ? 26.157 -42.991 12.753 1.00 33.06 185 PRO A CA 1
ATOM 1422 C C . PRO A 1 185 ? 25.611 -44.160 13.589 1.00 33.06 185 PRO A C 1
ATOM 1424 O O . PRO A 1 185 ? 26.296 -45.166 13.754 1.00 33.06 185 PRO A O 1
ATOM 1427 N N . THR A 1 186 ? 24.330 -44.092 13.967 1.00 27.48 186 THR A N 1
ATOM 1428 C CA . THR A 1 186 ? 23.434 -45.254 14.157 1.00 27.48 186 THR A CA 1
ATOM 1429 C C . THR A 1 186 ? 21.969 -44.863 13.872 1.00 27.48 186 THR A C 1
ATOM 1431 O O . THR A 1 186 ? 21.606 -43.701 14.061 1.00 27.48 186 THR A O 1
ATOM 1434 N N . PRO A 1 187 ? 21.115 -45.784 13.369 1.00 35.59 187 PRO A N 1
ATOM 1435 C CA . PRO A 1 187 ? 19.780 -45.449 12.875 1.00 35.59 187 PRO A CA 1
ATOM 1436 C C . PRO A 1 187 ? 18.699 -45.687 13.941 1.00 35.59 187 PRO A C 1
ATOM 1438 O O . PRO A 1 187 ? 18.686 -46.734 14.584 1.00 35.59 187 PRO A O 1
ATOM 1441 N N . CYS A 1 188 ? 17.747 -44.762 14.089 1.00 25.22 188 CYS A N 1
ATOM 1442 C CA . CYS A 1 188 ? 16.496 -45.027 14.805 1.00 25.22 188 CYS A CA 1
ATOM 1443 C C . CYS A 1 188 ? 15.308 -44.351 14.097 1.00 25.22 188 CYS A C 1
ATOM 1445 O O . CYS A 1 188 ? 15.449 -43.300 13.475 1.00 25.22 188 CYS A O 1
ATOM 1447 N N . SER A 1 189 ? 14.172 -45.040 14.117 1.00 28.42 189 SER A N 1
ATOM 1448 C CA . SER A 1 189 ? 13.078 -45.042 13.140 1.00 28.42 189 SER A CA 1
ATOM 1449 C C . SER A 1 189 ? 12.148 -43.820 13.120 1.00 28.42 189 SER A C 1
ATOM 1451 O O . SER A 1 189 ? 11.843 -43.206 14.135 1.00 28.42 189 SER A O 1
ATOM 1453 N N . SER A 1 190 ? 11.633 -43.539 11.922 1.00 32.75 190 SER A N 1
ATOM 1454 C CA . SER A 1 190 ? 10.741 -42.441 11.546 1.00 32.75 190 SER A CA 1
ATOM 1455 C C . SER A 1 190 ? 9.275 -42.675 11.940 1.00 32.75 190 SER A C 1
ATOM 1457 O O . SER A 1 190 ? 8.514 -43.104 11.082 1.00 32.75 190 SER A O 1
ATOM 1459 N N . GLN A 1 191 ? 8.846 -42.391 13.178 1.00 34.59 191 GLN A N 1
ATOM 1460 C CA . GLN A 1 191 ? 7.398 -42.293 13.486 1.00 34.59 191 GLN A CA 1
ATOM 1461 C C . GLN A 1 191 ? 6.974 -41.165 14.456 1.00 34.59 191 GLN A C 1
ATOM 1463 O O . GLN A 1 191 ? 5.801 -40.814 14.450 1.00 34.59 191 GLN A O 1
ATOM 1468 N N . ASP A 1 192 ? 7.880 -40.480 15.167 1.00 30.97 192 ASP A N 1
ATOM 1469 C CA . ASP A 1 192 ? 7.480 -39.534 16.239 1.00 30.97 192 ASP A CA 1
ATOM 1470 C C . ASP A 1 192 ? 7.484 -38.026 15.882 1.00 30.97 192 ASP A C 1
ATOM 1472 O O . ASP A 1 192 ? 7.328 -37.174 16.756 1.00 30.97 192 ASP A O 1
ATOM 1476 N N . LEU A 1 193 ? 7.643 -37.644 14.609 1.00 34.25 193 LEU A N 1
ATOM 1477 C CA . LEU A 1 193 ? 7.769 -36.226 14.200 1.00 34.25 193 LEU A CA 1
ATOM 1478 C C . LEU A 1 193 ? 6.501 -35.594 13.596 1.00 34.25 193 LEU A C 1
ATOM 1480 O O . LEU A 1 193 ? 6.501 -34.398 13.317 1.00 34.25 193 LEU A O 1
ATOM 1484 N N . ALA A 1 194 ? 5.414 -36.350 13.418 1.00 34.25 194 ALA A N 1
ATOM 1485 C CA . ALA A 1 194 ? 4.215 -35.868 12.720 1.00 34.25 194 ALA A CA 1
ATOM 14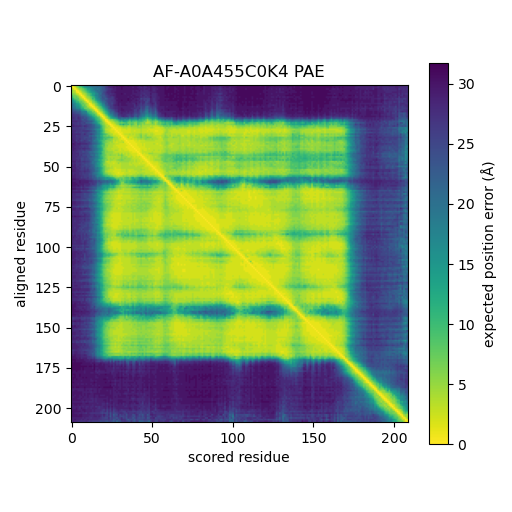86 C C . ALA A 1 194 ? 3.188 -35.136 13.611 1.00 34.25 194 ALA A C 1
ATOM 1488 O O . ALA A 1 194 ? 2.264 -34.530 13.084 1.00 34.25 194 ALA A O 1
ATOM 1489 N N . GLN A 1 195 ? 3.337 -35.153 14.940 1.00 32.34 195 GLN A N 1
ATOM 1490 C CA . GLN A 1 195 ? 2.294 -34.682 15.870 1.00 32.34 195 GLN A CA 1
ATOM 1491 C C . GLN A 1 195 ? 2.519 -33.291 16.479 1.00 32.34 195 GLN A C 1
ATOM 1493 O O . GLN A 1 195 ? 1.696 -32.843 17.267 1.00 32.34 195 GLN A O 1
ATOM 1498 N N . ARG A 1 196 ? 3.601 -32.580 16.134 1.00 30.91 196 ARG A N 1
ATOM 1499 C CA . ARG A 1 196 ? 3.890 -31.245 16.708 1.00 30.91 196 ARG A CA 1
ATOM 1500 C C . ARG A 1 196 ? 3.601 -30.057 15.791 1.00 30.91 196 ARG A C 1
ATOM 1502 O O . ARG A 1 196 ? 3.778 -28.922 16.221 1.00 30.91 196 ARG A O 1
ATOM 1509 N N . THR A 1 197 ? 3.160 -30.286 14.558 1.00 37.56 197 THR A N 1
ATOM 1510 C CA . THR A 1 197 ? 3.000 -29.221 13.550 1.00 37.56 197 THR A CA 1
ATOM 1511 C C . THR A 1 197 ? 1.567 -28.698 13.399 1.00 37.56 197 THR A C 1
ATOM 1513 O O . THR A 1 197 ? 1.374 -27.718 12.685 1.00 37.56 197 THR A O 1
ATOM 1516 N N . GLU A 1 198 ? 0.572 -29.293 14.068 1.00 33.84 198 GLU A N 1
ATOM 1517 C CA . GLU A 1 198 ? -0.844 -28.891 13.936 1.00 33.84 198 GLU A CA 1
ATOM 1518 C C . GLU A 1 198 ? -1.297 -27.796 14.925 1.00 33.84 198 GLU A C 1
ATOM 1520 O O . GLU A 1 198 ? -2.291 -27.125 14.665 1.00 33.84 198 GLU A O 1
ATOM 1525 N N . ASP A 1 199 ? -0.540 -27.510 15.990 1.00 31.16 199 ASP A N 1
ATOM 1526 C CA . ASP A 1 199 ? -0.999 -26.617 17.074 1.00 31.16 199 ASP A CA 1
ATOM 1527 C C . ASP A 1 199 ? -0.720 -25.108 16.874 1.00 31.16 199 ASP A C 1
ATOM 1529 O O . ASP A 1 199 ? -1.102 -24.301 17.718 1.00 31.16 199 ASP A O 1
ATOM 1533 N N . GLN A 1 200 ? -0.078 -24.672 15.780 1.00 33.62 200 GLN A N 1
ATOM 1534 C CA . GLN A 1 200 ? 0.282 -23.247 15.589 1.00 33.62 200 GLN A CA 1
ATOM 1535 C C . GLN A 1 200 ? -0.567 -22.464 14.572 1.00 33.62 200 GLN A C 1
ATOM 1537 O O . GLN A 1 200 ? -0.299 -21.287 14.339 1.00 33.62 200 GLN A O 1
ATOM 1542 N N . GLN A 1 201 ? -1.614 -23.052 13.986 1.00 34.06 201 GLN A N 1
ATOM 1543 C CA . GLN A 1 201 ? -2.393 -22.395 12.920 1.00 34.06 201 GLN A CA 1
ATOM 1544 C C . GLN A 1 201 ? -3.544 -21.475 13.390 1.00 34.06 201 GLN A C 1
ATOM 1546 O O . GLN A 1 201 ? -4.259 -20.938 12.547 1.00 34.06 201 GLN A O 1
ATOM 1551 N N . SER A 1 202 ? -3.754 -21.239 14.692 1.00 28.97 202 SER A N 1
ATOM 1552 C CA . SER A 1 202 ? -5.005 -20.614 15.170 1.00 28.97 202 SER A CA 1
ATOM 1553 C C . SER A 1 202 ? -5.031 -19.084 15.357 1.00 28.97 202 SER A C 1
ATOM 1555 O O . SER A 1 202 ? -6.086 -18.580 15.737 1.00 28.97 202 SER A O 1
ATOM 1557 N N . HIS A 1 203 ? -3.962 -18.307 15.104 1.00 32.28 203 HIS A N 1
ATOM 1558 C CA . HIS A 1 203 ? -3.932 -16.889 15.545 1.00 32.28 203 HIS A CA 1
ATOM 1559 C C . HIS A 1 203 ? -3.321 -15.836 14.599 1.00 32.28 203 HIS A C 1
ATOM 1561 O O . HIS A 1 203 ? -2.806 -14.830 15.083 1.00 32.28 203 HIS A O 1
ATOM 1567 N N . THR A 1 204 ? -3.373 -15.971 13.269 1.00 34.50 204 THR A N 1
ATOM 1568 C CA . THR A 1 204 ? -2.793 -14.919 12.399 1.00 34.50 204 THR A CA 1
ATOM 1569 C C . THR A 1 204 ? -3.665 -14.567 11.196 1.00 34.50 204 THR A C 1
ATOM 1571 O O . THR A 1 204 ? -4.009 -15.419 10.379 1.00 34.50 204 THR A O 1
ATOM 1574 N N . TRP A 1 205 ? -4.037 -13.286 11.126 1.00 30.38 205 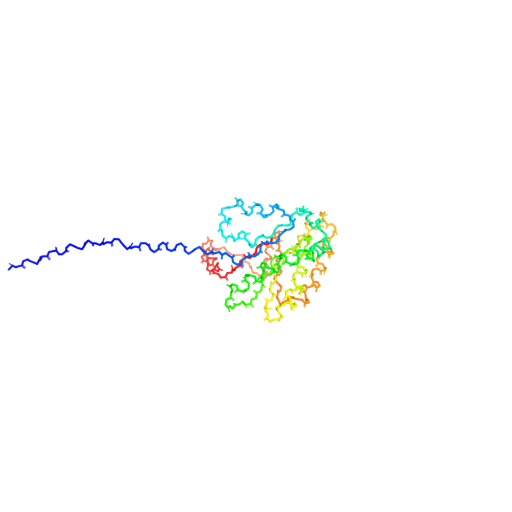TRP A N 1
ATOM 1575 C CA . TRP A 1 205 ? -4.831 -12.661 10.070 1.00 30.38 205 TRP A CA 1
ATOM 1576 C C . TRP A 1 205 ? -3.964 -12.389 8.834 1.00 30.38 205 TRP A C 1
ATOM 1578 O O . TRP A 1 205 ? -2.849 -11.886 8.963 1.00 30.38 205 TRP A O 1
ATOM 1588 N N . TRP A 1 206 ? -4.483 -12.691 7.642 1.00 28.98 206 TRP A N 1
ATOM 1589 C CA . TRP A 1 206 ? -3.797 -12.477 6.365 1.00 28.98 206 TRP A CA 1
ATOM 1590 C C . TRP A 1 206 ? -4.568 -11.480 5.496 1.00 28.98 206 TRP A C 1
ATOM 1592 O O . TRP A 1 206 ? -5.703 -11.749 5.104 1.00 28.98 206 TRP A O 1
ATOM 1602 N N . THR A 1 207 ? -3.915 -10.381 5.123 1.00 31.05 207 THR A N 1
ATOM 1603 C CA . THR A 1 207 ? -4.262 -9.592 3.930 1.00 31.05 207 THR A CA 1
ATOM 1604 C C . THR A 1 207 ? -3.281 -9.992 2.831 1.00 31.05 207 THR A C 1
ATOM 1606 O O . THR A 1 207 ? -2.099 -10.179 3.103 1.00 31.05 207 THR A O 1
ATOM 1609 N N . LYS A 1 208 ? -3.743 -10.184 1.598 1.00 28.80 208 LYS A N 1
ATOM 1610 C CA . LYS A 1 208 ? -2.909 -10.580 0.457 1.00 28.80 208 LYS A CA 1
ATOM 1611 C C . LYS A 1 208 ? -3.097 -9.519 -0.623 1.00 28.80 208 LYS A C 1
ATOM 1613 O O . LYS A 1 208 ? -4.209 -9.417 -1.126 1.00 28.80 208 LYS A O 1
ATOM 1618 N N . LEU A 1 209 ? -2.064 -8.722 -0.904 1.00 34.94 209 LEU A N 1
ATOM 1619 C CA . LEU A 1 209 ? -1.960 -8.005 -2.180 1.00 34.94 209 LEU A CA 1
ATOM 1620 C C . LEU A 1 209 ? -1.530 -9.002 -3.263 1.00 34.94 209 LEU A C 1
ATOM 1622 O O . LEU A 1 209 ? -0.699 -9.890 -2.943 1.00 34.94 209 LEU A O 1
#

Foldseek 3Di:
DDDDDDDDDPPDDPPPPPPPPLQAALAAADFQAVVVVVVCCPDPCVSNYDPLSYDYDPVNPGQQQALQSLQVVLVVCVVSNVVSVVVSVVVDPDAQADEAEAEQQGRNRLNNVLNCLVVCCVVPVPHAYEYEYEYDDPVNCVPDVCRVVSNVSSVVSCVVRHPYYHYDYDPPDDPDDDPDDDDDDDDDDPDDPPPPPPPPPDDDRDHHD

Secondary structure (DSSP, 8-state):
--PPP------PPP----------B---EEESSHHHHHHHHTSTTGGGB-GGGEEE-TT----TT-HHHHHHHHHHTHHHHHHHHHHHHHT-SS--EEEEEEESSSHIIIIIHHHHHHHHHHH-TTSEEEEEEEEPPTTGGGT-TTHHHHHHHHHHHHHHH-SEEEEEE---S----------------S-SSSSSSSTT-SS------

Organism: Physeter macrocephalus (NCBI:txid9755)

Mean predicted aligned error: 14.88 Å

pLDDT: mean 71.86, std 23.8, range [25.22, 93.88]

InterPro domains:
  IPR000217 Tubulin [PR01161] (15-34)
  IPR000217 Tubulin [PR01161] (59-70)
  IPR000217 Tubulin [PR01161] (71-95)
  IPR000217 Tubulin [PR01161] (97-115)
  IPR000217 Tubulin [PR01161] (116-137)
  IPR000217 Tubulin [PR01161] (142-155)
  IPR000217 Tubulin [PTHR11588] (22-168)
  IPR003008 Tubulin/FtsZ, GTPase domain [PF00091] (21-168)
  IPR003008 Tubulin/FtsZ, GTPase domain [SM00864] (14-184)
  IPR004057 Epsilon tubulin [PR01519] (31-44)
  IPR004057 Epsilon tubulin [PR01519] (44-62)
  IPR004057 Epsilon tubulin [PR01519] (87-106)
  IPR004057 Epsilon tubulin [PR01519] (138-155)
  IPR004057 Epsilon tubulin [PR01519] (156-171)
  IPR017975 Tubulin, conserved site [PS00227] (105-111)
  IPR036525 Tubulin/FtsZ, GTPase domain superfamily [G3DSA:3.40.50.1440] (10-173)
  IPR036525 Tubulin/FtsZ, GTPase domain superfamily [SSF52490] (22-169)

Radius of gyration: 25.19 Å; Cα contacts (8 Å, |Δi|>4): 248; chains: 1; bounding box: 79×64×60 Å

Solvent-accessible surface area (backbone atoms only — not comparable to full-atom values): 12839 Å² total; per-residue (Å²): 140,81,86,81,84,85,81,82,80,78,77,72,76,77,80,75,81,76,72,77,78,77,73,66,55,97,49,76,37,69,41,42,45,61,68,64,57,52,55,46,61,74,36,95,62,32,84,38,51,51,73,82,33,51,49,67,50,90,77,60,68,47,24,82,52,30,26,67,51,11,30,60,47,37,66,74,46,37,66,67,54,46,55,45,51,49,53,57,48,73,74,36,99,74,75,70,57,48,75,48,39,34,32,29,36,40,6,42,37,11,11,27,45,39,44,50,37,54,51,46,41,71,76,40,74,89,44,47,35,36,33,42,36,37,49,75,46,79,76,64,50,72,82,39,87,49,28,68,59,18,30,53,59,24,49,56,40,46,72,73,47,39,81,40,78,46,80,44,68,75,77,89,72,73,85,74,71,73,86,75,74,91,76,86,92,82,91,81,82,96,75,86,78,79,80,77,76,77,83,76,79,85,83,80,91,82,58,74,101